Protein AF-A0A4R6SPD8-F1 (afdb_monomer_lite)

Foldseek 3Di:
DDPVVVVVVVVVPVVVVPPPDPPCNVVVVVVVVVVVVVVVVVVVPDDDDDDDDDDDDDDDDDDDDDDDDDDDDDDDDDDDDDDDDDDDDDDDDDDDDDDDDDDDDDDDDDDDDDDDPDDDPPPPPPPCPFDAQPDAAWEQAQQGTDPDGFQQAPVRVVVVVQWDFAPAQCQDDQKGAIDGPVGHDHHNDHQWIQGNVRGTFKHKDDSRYAYPLGAGFRAFQVSVCVSFVQWDDDLQKIKGQGVPHNQWIKIFGDDPRTGHMIMIGGPPDPSDD

Structure (mmCIF, N/CA/C/O backbone):
data_AF-A0A4R6SPD8-F1
#
_entry.id   AF-A0A4R6SPD8-F1
#
loop_
_atom_site.group_PDB
_atom_site.id
_atom_site.type_symbol
_atom_site.label_atom_id
_atom_site.label_alt_id
_atom_site.label_comp_id
_atom_site.label_asym_id
_atom_site.label_entity_id
_atom_site.label_seq_id
_atom_site.pdbx_PDB_ins_code
_atom_site.Cartn_x
_atom_site.Cartn_y
_atom_site.Cartn_z
_atom_site.occupancy
_atom_site.B_iso_or_equiv
_atom_site.auth_seq_id
_atom_site.auth_comp_id
_atom_site.auth_asym_id
_atom_site.auth_atom_id
_atom_site.pdbx_PDB_model_num
ATOM 1 N N . MET A 1 1 ? 52.175 -3.431 31.595 1.00 56.12 1 MET A N 1
ATOM 2 C CA . MET A 1 1 ? 51.663 -4.204 30.447 1.00 56.12 1 MET A CA 1
ATOM 3 C C . MET A 1 1 ? 50.851 -3.240 29.605 1.00 56.12 1 MET A C 1
ATOM 5 O O . MET A 1 1 ? 50.011 -2.563 30.183 1.00 56.12 1 MET A O 1
ATOM 9 N N . ASN A 1 2 ? 51.163 -3.105 28.315 1.00 79.44 2 ASN A N 1
ATOM 10 C CA . ASN A 1 2 ? 50.470 -2.190 27.407 1.00 79.44 2 ASN A CA 1
ATOM 11 C C . ASN A 1 2 ? 49.374 -2.952 26.658 1.00 79.44 2 ASN A C 1
ATOM 13 O O . ASN A 1 2 ? 49.661 -3.933 25.976 1.00 79.44 2 ASN A O 1
ATOM 17 N N . LEU A 1 3 ? 48.130 -2.489 26.784 1.00 81.75 3 LEU A N 1
ATOM 18 C CA . LEU A 1 3 ? 46.954 -3.061 26.111 1.00 81.75 3 LEU A CA 1
ATOM 19 C C . LEU A 1 3 ? 47.068 -3.008 24.580 1.00 81.75 3 LEU A C 1
ATOM 21 O O . LEU A 1 3 ? 46.519 -3.851 23.878 1.00 81.75 3 LEU A O 1
ATOM 25 N N . GLU A 1 4 ? 47.810 -2.033 24.061 1.00 85.19 4 GLU A N 1
ATOM 26 C CA . GLU A 1 4 ? 48.007 -1.809 22.626 1.00 85.19 4 GLU A CA 1
ATOM 27 C C . GLU A 1 4 ? 48.867 -2.908 21.980 1.00 85.19 4 GLU A C 1
ATOM 29 O O . GLU A 1 4 ? 48.586 -3.335 20.856 1.00 85.19 4 GLU A O 1
ATOM 34 N N . ASP A 1 5 ? 49.856 -3.429 22.713 1.00 87.50 5 ASP A N 1
ATOM 35 C CA . ASP A 1 5 ? 50.696 -4.545 22.266 1.00 87.50 5 ASP A CA 1
ATOM 36 C C . ASP A 1 5 ? 49.918 -5.870 22.294 1.00 87.50 5 ASP A C 1
ATOM 38 O O . ASP A 1 5 ? 50.086 -6.722 21.420 1.00 87.50 5 ASP A O 1
ATOM 42 N N . GLU A 1 6 ? 49.027 -6.039 23.273 1.00 80.06 6 GLU A N 1
ATOM 43 C CA . GLU A 1 6 ? 48.200 -7.240 23.420 1.00 80.06 6 GLU A CA 1
ATOM 44 C C . GLU A 1 6 ? 47.096 -7.304 22.353 1.00 80.06 6 GLU A C 1
ATOM 46 O O . GLU A 1 6 ? 46.880 -8.353 21.742 1.00 80.06 6 GLU A O 1
ATOM 51 N N . LEU A 1 7 ? 46.477 -6.162 22.032 1.00 84.00 7 LEU A N 1
ATOM 52 C CA . LEU A 1 7 ? 45.538 -6.038 20.915 1.00 84.00 7 LEU A CA 1
ATOM 53 C C . LEU A 1 7 ? 46.236 -6.241 19.568 1.00 84.00 7 LEU A C 1
ATOM 55 O O . LEU A 1 7 ? 45.749 -7.011 18.741 1.00 84.00 7 LEU A O 1
ATOM 59 N N . SER A 1 8 ? 47.403 -5.624 19.355 1.00 84.38 8 SER A N 1
ATOM 60 C CA . SER A 1 8 ? 48.171 -5.817 18.115 1.00 84.38 8 SER A CA 1
ATOM 61 C C . SER A 1 8 ? 48.565 -7.280 17.913 1.00 84.38 8 SER A C 1
ATOM 63 O O . SER A 1 8 ? 48.526 -7.780 16.790 1.00 84.38 8 SER A O 1
ATOM 65 N N . LYS A 1 9 ? 48.877 -7.999 18.997 1.00 83.69 9 LYS A N 1
ATOM 66 C CA . LYS A 1 9 ? 49.177 -9.432 18.956 1.00 83.69 9 LYS A CA 1
ATOM 67 C C . LYS A 1 9 ? 47.944 -10.289 18.643 1.00 83.69 9 LYS A C 1
ATOM 69 O O . LYS A 1 9 ? 48.067 -11.232 17.867 1.00 83.69 9 LYS A O 1
ATOM 74 N N . LEU A 1 10 ? 46.772 -9.954 19.187 1.00 81.31 10 LEU A N 1
ATOM 75 C CA . LEU A 1 10 ? 45.509 -10.651 18.897 1.00 81.31 10 LEU A CA 1
ATOM 76 C C . LEU A 1 10 ? 45.053 -10.469 17.443 1.00 81.31 10 LEU A C 1
ATOM 78 O O . LEU A 1 10 ? 44.560 -11.415 16.839 1.00 81.31 10 LEU A O 1
ATOM 82 N N . PHE A 1 11 ? 45.251 -9.286 16.857 1.00 81.38 11 PHE A N 1
ATOM 83 C CA . PHE A 1 11 ? 44.892 -9.033 15.456 1.00 81.38 11 PHE A CA 1
ATOM 84 C C . PHE A 1 11 ? 45.950 -9.508 14.448 1.00 81.38 11 PHE A C 1
ATOM 86 O O . PHE A 1 11 ? 45.628 -9.712 13.275 1.00 81.38 11 PHE A O 1
ATOM 93 N N . ALA A 1 12 ? 47.203 -9.694 14.876 1.00 81.75 12 ALA A N 1
ATOM 94 C CA . ALA A 1 12 ? 48.252 -10.282 14.043 1.00 81.75 12 ALA A CA 1
ATOM 95 C C . ALA A 1 12 ? 48.037 -11.787 13.810 1.00 81.75 12 ALA A C 1
ATOM 97 O O . ALA A 1 12 ? 48.474 -12.314 12.784 1.00 81.75 12 ALA A O 1
ATOM 98 N N . ASP A 1 13 ? 47.320 -12.466 14.709 1.00 80.56 13 ASP A N 1
ATOM 99 C CA . ASP A 1 13 ? 46.935 -13.867 14.553 1.00 80.56 13 ASP A CA 1
ATOM 100 C C . ASP A 1 13 ? 45.691 -14.007 13.657 1.00 80.56 13 ASP A C 1
ATOM 102 O O . ASP A 1 13 ? 44.608 -14.423 14.069 1.00 80.56 13 ASP A O 1
ATOM 106 N N . LYS A 1 14 ? 45.838 -13.614 12.385 1.00 62.00 14 LYS A N 1
ATOM 107 C CA . LYS A 1 14 ? 44.773 -13.730 11.375 1.00 62.00 14 LYS A CA 1
ATOM 108 C C . LYS A 1 14 ? 44.310 -15.173 11.152 1.00 62.00 14 LYS A C 1
ATOM 110 O O . LYS A 1 14 ? 43.184 -15.370 10.710 1.00 62.00 14 LYS A O 1
ATOM 115 N N . ALA A 1 15 ? 45.144 -16.165 11.472 1.00 66.00 15 ALA A N 1
ATOM 116 C CA . ALA A 1 15 ? 44.793 -17.578 11.350 1.00 66.00 15 ALA A CA 1
ATOM 117 C C . ALA A 1 15 ? 43.753 -18.018 12.396 1.00 66.00 15 ALA A C 1
ATOM 119 O O . ALA A 1 15 ? 42.995 -18.949 12.142 1.00 66.00 15 ALA A O 1
ATOM 120 N N . ALA A 1 16 ? 43.671 -17.330 13.541 1.00 65.62 16 ALA A N 1
ATOM 121 C CA . ALA A 1 16 ? 42.680 -17.616 14.578 1.00 65.62 16 ALA A CA 1
ATOM 122 C C . ALA A 1 16 ? 41.264 -17.110 14.235 1.00 65.62 16 ALA A C 1
ATOM 124 O O . ALA A 1 16 ? 40.295 -17.548 14.855 1.00 65.62 16 ALA A O 1
ATOM 125 N N . PHE A 1 17 ? 41.130 -16.208 13.256 1.00 67.81 17 PHE A N 1
ATOM 126 C CA . PHE A 1 17 ? 39.843 -15.637 12.838 1.00 67.81 17 PHE A CA 1
ATOM 127 C C . PHE A 1 17 ? 39.252 -16.272 11.579 1.00 67.81 17 PHE A C 1
ATOM 129 O O . PHE A 1 17 ? 38.126 -15.938 11.209 1.00 67.81 17 PHE A O 1
ATOM 136 N N . ASP A 1 18 ? 39.963 -17.205 10.947 1.00 70.75 18 ASP A N 1
ATOM 137 C CA . ASP A 1 18 ? 39.437 -17.957 9.813 1.00 70.75 18 ASP A CA 1
ATOM 138 C C . ASP A 1 18 ? 38.581 -19.115 10.346 1.00 70.75 18 ASP A C 1
ATOM 140 O O . ASP A 1 18 ? 39.012 -20.263 10.461 1.00 70.75 18 ASP A O 1
ATOM 144 N N . VAL A 1 19 ? 37.365 -18.784 10.789 1.00 77.50 19 VAL A N 1
ATOM 145 C CA . VAL A 1 19 ? 36.371 -19.785 11.181 1.00 77.50 19 VAL A CA 1
ATOM 146 C C . VAL A 1 19 ? 35.838 -20.400 9.888 1.00 77.50 19 VAL A C 1
ATOM 148 O O . VAL A 1 19 ? 35.140 -19.703 9.147 1.00 77.50 19 VAL A O 1
ATOM 151 N N . PRO A 1 20 ? 36.134 -21.678 9.586 1.00 72.69 20 PRO A N 1
ATOM 152 C CA . PRO A 1 20 ? 35.636 -22.301 8.374 1.00 72.69 20 PRO A CA 1
ATOM 153 C C . PRO A 1 20 ? 34.109 -22.323 8.433 1.00 72.69 20 PRO A C 1
ATOM 155 O O . PRO A 1 20 ? 33.505 -22.962 9.299 1.00 72.69 20 PRO A O 1
ATOM 158 N N . VAL A 1 21 ? 33.479 -21.591 7.518 1.00 77.44 21 VAL A N 1
ATOM 159 C CA . VAL A 1 21 ? 32.036 -21.663 7.324 1.00 77.44 21 VAL A CA 1
ATOM 160 C C . VAL A 1 21 ? 31.766 -23.004 6.660 1.00 77.44 21 VAL A C 1
ATOM 162 O O . VAL A 1 21 ? 32.232 -23.250 5.552 1.00 77.44 21 VAL A O 1
ATOM 165 N N . ALA A 1 22 ? 31.057 -23.891 7.357 1.00 79.31 22 ALA A N 1
ATOM 166 C CA . ALA A 1 22 ? 30.640 -25.157 6.774 1.00 79.31 22 ALA A CA 1
ATOM 167 C C . ALA A 1 22 ? 29.801 -24.888 5.512 1.00 79.31 22 ALA A C 1
ATOM 169 O O . ALA A 1 22 ? 28.937 -24.007 5.524 1.00 79.31 22 ALA A O 1
ATOM 170 N N . ASP A 1 23 ? 30.031 -25.651 4.441 1.00 79.38 23 ASP A N 1
ATOM 171 C CA . ASP A 1 23 ? 29.355 -25.466 3.145 1.00 79.38 23 ASP A CA 1
ATOM 172 C C . ASP A 1 23 ? 27.816 -25.578 3.242 1.00 79.38 23 ASP A C 1
ATOM 174 O O . ASP A 1 23 ? 27.087 -25.138 2.355 1.00 79.38 23 ASP A O 1
ATOM 178 N N . ASP A 1 24 ? 27.297 -26.135 4.341 1.00 78.94 24 ASP A N 1
ATOM 179 C CA . ASP A 1 24 ? 25.875 -26.290 4.641 1.00 78.94 24 ASP A CA 1
ATOM 180 C C . ASP A 1 24 ? 25.324 -25.259 5.646 1.00 78.94 24 ASP A C 1
ATOM 182 O O . ASP A 1 24 ? 24.163 -25.360 6.062 1.00 78.94 24 ASP A O 1
ATOM 186 N N . ALA A 1 25 ? 26.109 -24.252 6.040 1.00 76.62 25 ALA A N 1
ATOM 187 C CA . ALA A 1 25 ? 25.715 -23.272 7.051 1.00 76.62 25 ALA A CA 1
ATOM 188 C C . ALA A 1 25 ? 24.473 -22.472 6.625 1.00 76.62 25 ALA A C 1
ATOM 190 O O . ALA A 1 25 ? 23.524 -22.338 7.402 1.00 76.62 25 ALA A O 1
ATOM 191 N N . ALA A 1 26 ? 24.431 -22.006 5.373 1.00 71.38 26 ALA A N 1
ATOM 192 C CA . ALA A 1 26 ? 23.282 -21.279 4.830 1.00 71.38 26 ALA A CA 1
ATOM 193 C C . ALA A 1 26 ? 22.009 -22.144 4.842 1.00 71.38 26 ALA A C 1
ATOM 195 O O . ALA A 1 26 ? 20.951 -21.727 5.318 1.00 71.38 26 ALA A O 1
ATOM 196 N N . ASP A 1 27 ? 22.137 -23.395 4.410 1.00 72.50 27 ASP A N 1
ATOM 197 C CA . ASP A 1 27 ? 21.042 -24.360 4.362 1.00 72.50 27 ASP A CA 1
ATOM 198 C C . ASP A 1 27 ? 20.542 -24.734 5.767 1.00 72.50 27 ASP A C 1
ATOM 200 O O . ASP A 1 27 ? 19.340 -24.900 6.001 1.00 72.50 27 ASP A O 1
ATOM 204 N N . THR A 1 28 ? 21.450 -24.803 6.738 1.00 72.44 28 THR A N 1
ATOM 205 C CA . THR A 1 28 ? 21.142 -25.081 8.144 1.00 72.44 28 THR A CA 1
ATOM 206 C C . THR A 1 28 ? 20.420 -23.908 8.805 1.00 72.44 28 THR A C 1
ATOM 208 O O . THR A 1 28 ? 19.434 -24.130 9.518 1.00 72.44 28 THR A O 1
ATOM 211 N N . VAL A 1 29 ? 20.810 -22.662 8.506 1.00 73.31 29 VAL A N 1
ATOM 212 C CA . VAL A 1 29 ? 20.089 -21.458 8.957 1.00 73.31 29 VAL A CA 1
ATOM 213 C C . VAL A 1 29 ? 18.679 -21.419 8.362 1.00 73.31 29 VAL A C 1
ATOM 215 O O . VAL A 1 29 ? 17.705 -21.236 9.099 1.00 73.31 29 VAL A O 1
ATOM 218 N N . VAL A 1 30 ? 18.528 -21.686 7.060 1.00 76.88 30 VAL A N 1
ATOM 219 C CA . VAL A 1 30 ? 17.215 -21.696 6.390 1.00 76.88 30 VAL A CA 1
ATOM 220 C C . VAL A 1 30 ? 16.314 -22.815 6.933 1.00 76.88 30 VAL A C 1
ATOM 222 O O . VAL A 1 30 ? 15.133 -22.583 7.224 1.00 76.88 30 VAL A O 1
ATOM 225 N N . ARG A 1 31 ? 16.846 -24.026 7.158 1.00 69.75 31 ARG A N 1
ATOM 226 C CA . ARG A 1 31 ? 16.095 -25.131 7.788 1.00 69.75 31 ARG A CA 1
ATOM 227 C C . ARG A 1 31 ? 15.716 -24.816 9.238 1.00 69.75 31 ARG A C 1
ATOM 229 O O . ARG A 1 31 ? 14.591 -25.128 9.647 1.00 69.75 31 ARG A O 1
ATOM 236 N N . GLY A 1 32 ? 16.601 -24.168 9.997 1.00 66.62 32 GLY A N 1
ATOM 237 C CA . GLY A 1 32 ? 16.334 -23.694 11.357 1.00 66.62 32 GLY A CA 1
ATOM 238 C C . GLY A 1 32 ? 15.183 -22.686 11.402 1.00 66.62 32 GLY A C 1
ATOM 239 O O . GLY A 1 32 ? 14.201 -22.888 12.127 1.00 66.62 32 GLY A O 1
ATOM 240 N N . ALA A 1 33 ? 15.236 -21.664 10.544 1.00 64.38 33 ALA A N 1
ATOM 241 C CA . ALA A 1 33 ? 14.200 -20.639 10.425 1.00 64.38 33 ALA A CA 1
ATOM 242 C C . ALA A 1 33 ? 12.837 -21.231 10.012 1.00 64.38 33 ALA A C 1
ATOM 244 O O . ALA A 1 33 ? 11.793 -20.900 10.591 1.00 64.38 33 ALA A O 1
ATOM 245 N N . ARG A 1 34 ? 12.825 -22.184 9.067 1.00 67.69 34 ARG A N 1
ATOM 246 C CA . ARG A 1 34 ? 11.596 -22.861 8.616 1.00 67.69 34 ARG A CA 1
ATOM 247 C C . ARG A 1 34 ? 10.967 -23.729 9.717 1.00 67.69 34 ARG A C 1
ATOM 249 O O . ARG A 1 34 ? 9.738 -23.787 9.820 1.00 67.69 34 ARG A O 1
ATOM 256 N N . ARG A 1 35 ? 11.775 -24.359 10.583 1.00 61.25 35 ARG A N 1
ATOM 257 C CA . ARG A 1 35 ? 11.300 -25.175 11.721 1.00 61.25 35 ARG A CA 1
ATOM 258 C C . ARG A 1 35 ? 10.617 -24.331 12.800 1.00 61.25 35 ARG A C 1
ATOM 260 O O . ARG A 1 35 ? 9.583 -24.751 13.326 1.00 61.25 35 ARG A O 1
ATOM 267 N N . ILE A 1 36 ? 11.145 -23.141 13.095 1.00 60.91 36 ILE A N 1
ATOM 268 C CA . ILE A 1 36 ? 10.566 -22.212 14.082 1.00 60.91 36 ILE A CA 1
ATOM 269 C C . ILE A 1 36 ? 9.190 -21.718 13.615 1.00 60.91 36 ILE A C 1
ATOM 271 O O . ILE A 1 36 ? 8.226 -21.783 14.381 1.00 60.91 36 ILE A O 1
ATOM 275 N N . ARG A 1 37 ? 9.052 -21.332 12.337 1.00 58.72 37 ARG A N 1
ATOM 276 C CA . ARG A 1 37 ? 7.752 -20.939 11.758 1.00 58.72 37 ARG A CA 1
ATOM 277 C C . ARG A 1 37 ? 6.715 -22.067 11.822 1.00 58.72 37 ARG A C 1
ATOM 279 O O . ARG A 1 37 ? 5.549 -21.805 12.104 1.00 58.72 37 ARG A O 1
ATOM 286 N N . ARG A 1 38 ? 7.119 -23.330 11.627 1.00 58.41 38 ARG A N 1
ATOM 287 C CA . ARG A 1 38 ? 6.195 -24.480 11.694 1.00 58.41 38 ARG A CA 1
ATOM 288 C C . ARG A 1 38 ? 5.722 -24.785 13.120 1.00 58.41 38 ARG A C 1
ATOM 290 O O . ARG A 1 38 ? 4.553 -25.107 13.296 1.00 58.41 38 ARG A O 1
ATOM 297 N N . ARG A 1 39 ? 6.586 -24.640 14.136 1.00 54.31 39 ARG A N 1
ATOM 298 C CA . ARG A 1 39 ? 6.189 -24.805 15.551 1.00 54.31 39 ARG A CA 1
ATOM 299 C C . ARG A 1 39 ? 5.202 -23.729 16.007 1.00 54.31 39 ARG A C 1
ATOM 301 O O . ARG A 1 39 ? 4.264 -24.048 16.728 1.00 54.31 39 ARG A O 1
ATOM 308 N N . ARG A 1 40 ? 5.349 -22.489 15.527 1.00 53.81 40 ARG A N 1
ATOM 309 C CA . ARG A 1 40 ? 4.408 -21.399 15.841 1.00 53.81 40 ARG A CA 1
ATOM 310 C C . ARG A 1 40 ? 3.003 -21.631 15.268 1.00 53.81 40 ARG A C 1
ATOM 312 O O . ARG A 1 40 ? 2.033 -21.256 15.910 1.00 53.81 40 ARG A O 1
ATOM 319 N N . ARG A 1 41 ? 2.872 -22.341 14.140 1.00 46.53 41 ARG A N 1
ATOM 320 C CA . ARG A 1 41 ? 1.562 -22.713 13.565 1.00 46.53 41 ARG A CA 1
ATOM 321 C C . ARG A 1 41 ? 0.807 -23.795 14.349 1.00 46.53 41 ARG A C 1
ATOM 323 O O . ARG A 1 41 ? -0.400 -23.895 14.196 1.00 46.53 41 ARG A O 1
ATOM 330 N N . LEU A 1 42 ? 1.483 -24.590 15.183 1.00 48.41 42 LEU A N 1
ATOM 331 C CA . LEU A 1 42 ? 0.832 -25.614 16.017 1.00 48.41 42 LEU A CA 1
ATOM 332 C C . LEU A 1 42 ? 0.517 -25.124 17.438 1.00 48.41 42 LEU A C 1
ATOM 334 O O . LEU A 1 42 ? -0.329 -25.708 18.102 1.00 48.41 42 LEU A O 1
ATOM 338 N N . ALA A 1 43 ? 1.151 -24.039 17.892 1.00 49.91 43 ALA A N 1
ATOM 339 C CA . ALA A 1 43 ? 0.873 -23.440 19.198 1.00 49.91 43 ALA A CA 1
ATOM 340 C C . ALA A 1 43 ? -0.352 -22.501 19.202 1.00 49.91 43 ALA A C 1
ATOM 342 O O . ALA A 1 43 ? -0.856 -22.181 20.270 1.00 49.91 43 ALA A O 1
ATOM 343 N N . ALA A 1 44 ? -0.852 -22.089 18.031 1.00 51.16 44 ALA A N 1
ATOM 344 C CA . ALA A 1 44 ? -2.012 -21.198 17.901 1.00 51.16 44 ALA A CA 1
ATOM 345 C C . ALA A 1 44 ? -3.341 -21.927 17.591 1.00 51.16 44 ALA A C 1
ATOM 347 O O . ALA A 1 44 ? -4.349 -21.271 17.364 1.00 51.16 44 ALA A O 1
ATOM 348 N N . GLY A 1 45 ? -3.361 -23.269 17.561 1.00 46.44 45 GLY A N 1
ATOM 349 C CA . GLY A 1 45 ? -4.504 -24.042 17.046 1.00 46.44 45 GLY A CA 1
ATOM 350 C C . GLY A 1 45 ? -4.985 -25.230 17.884 1.00 46.44 45 GLY A C 1
ATOM 351 O O . GLY A 1 45 ? -5.725 -26.054 17.359 1.00 46.44 45 GLY A O 1
ATOM 352 N N . GLY A 1 46 ? -4.598 -25.378 19.156 1.00 43.62 46 GLY A N 1
ATOM 353 C CA . GLY A 1 46 ? -5.074 -26.531 19.931 1.00 43.62 46 GLY A CA 1
ATOM 354 C C . GLY A 1 46 ? -4.707 -26.536 21.408 1.00 43.62 46 GLY A C 1
ATOM 355 O O . GLY A 1 46 ? -3.723 -27.154 21.795 1.00 43.62 46 GLY A O 1
ATOM 356 N N . ALA A 1 47 ? -5.545 -25.913 22.235 1.00 41.53 47 ALA A N 1
ATOM 357 C CA . ALA A 1 47 ? -5.668 -26.223 23.660 1.00 41.53 47 ALA A CA 1
ATOM 358 C C . ALA A 1 47 ? -7.087 -25.858 24.12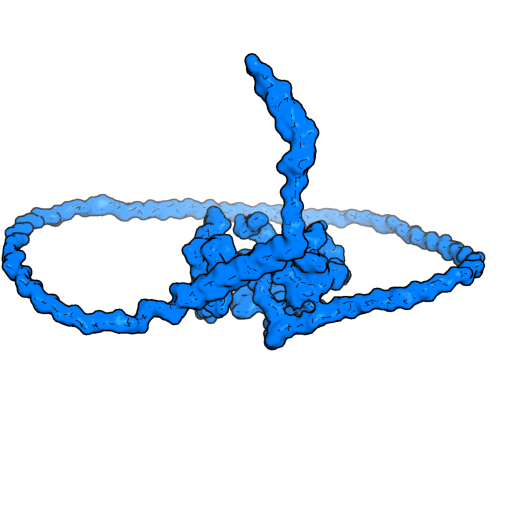7 1.00 41.53 47 ALA A C 1
ATOM 360 O O . ALA A 1 47 ? -7.300 -24.903 24.863 1.00 41.53 47 ALA A O 1
ATOM 361 N N . GLY A 1 48 ? -8.078 -26.588 23.618 1.00 42.22 48 GLY A N 1
ATOM 362 C CA . GLY A 1 48 ? -9.486 -26.365 23.929 1.00 42.22 48 GLY A CA 1
ATOM 363 C C . GLY A 1 48 ? -10.274 -27.666 23.910 1.00 42.22 48 GLY A C 1
ATOM 364 O O . GLY A 1 48 ? -11.163 -27.812 23.085 1.00 42.22 48 GLY A O 1
ATOM 365 N N . ALA A 1 49 ? -9.910 -28.623 24.766 1.00 47.47 49 ALA A N 1
ATOM 366 C CA . ALA A 1 49 ? -10.801 -29.680 25.253 1.00 47.47 49 ALA A CA 1
ATOM 367 C C . ALA A 1 49 ? -10.108 -30.507 26.351 1.00 47.47 49 ALA A C 1
ATOM 369 O O . ALA A 1 49 ? -8.928 -30.819 26.214 1.00 47.47 49 ALA A O 1
ATOM 370 N N . LEU A 1 50 ? -10.912 -30.942 27.337 1.00 46.31 50 LEU A N 1
ATOM 371 C CA . LEU A 1 50 ? -10.626 -31.823 28.491 1.00 46.31 50 LEU A CA 1
ATOM 372 C C . LEU A 1 50 ? -10.112 -31.055 29.732 1.00 46.31 50 LEU A C 1
ATOM 374 O O . LEU A 1 50 ? -9.083 -30.404 29.665 1.00 46.31 50 LEU A O 1
ATOM 378 N N . THR A 1 51 ? -10.765 -31.030 30.900 1.00 40.19 51 THR A N 1
ATOM 379 C CA . THR A 1 51 ? -11.710 -31.975 31.525 1.00 40.19 51 THR A CA 1
ATOM 380 C C . THR A 1 51 ? -12.523 -31.301 32.642 1.00 40.19 51 THR A C 1
ATOM 382 O O . THR A 1 51 ? -11.969 -30.586 33.474 1.00 40.19 51 THR A O 1
ATOM 385 N N . LEU A 1 52 ? -13.821 -31.615 32.698 1.00 43.78 52 LEU A N 1
ATOM 386 C CA . LEU A 1 52 ? -14.693 -31.477 33.870 1.00 43.78 52 LEU A CA 1
ATOM 387 C C . LEU A 1 52 ? -14.201 -32.385 35.009 1.00 43.78 52 LEU A C 1
ATOM 389 O O . LEU A 1 52 ? -14.148 -33.601 34.837 1.00 43.78 52 LEU A O 1
ATOM 393 N N . ALA A 1 53 ? -13.937 -31.816 36.184 1.00 40.38 53 ALA A N 1
ATOM 394 C CA . ALA A 1 53 ? -13.987 -32.538 37.453 1.00 40.38 53 ALA A CA 1
ATOM 395 C C . ALA A 1 53 ? -14.438 -31.575 38.559 1.00 40.38 53 ALA A C 1
ATOM 397 O O . ALA A 1 53 ? -13.741 -30.627 38.915 1.00 40.38 53 ALA A O 1
ATOM 398 N N . ALA A 1 54 ? -15.650 -31.813 39.051 1.00 49.62 54 ALA A N 1
ATOM 399 C CA . ALA A 1 54 ? -16.253 -31.124 40.176 1.00 49.62 54 ALA A CA 1
ATOM 400 C C . ALA A 1 54 ? -15.522 -31.466 41.483 1.00 49.62 54 ALA A C 1
ATOM 402 O O . ALA A 1 54 ? -15.299 -32.641 41.768 1.00 49.62 54 ALA A O 1
ATOM 403 N N . VAL A 1 55 ? -15.252 -30.460 42.319 1.00 48.00 55 VAL A N 1
ATOM 404 C CA . VAL A 1 55 ? -15.088 -30.656 43.765 1.00 48.00 55 VAL A CA 1
A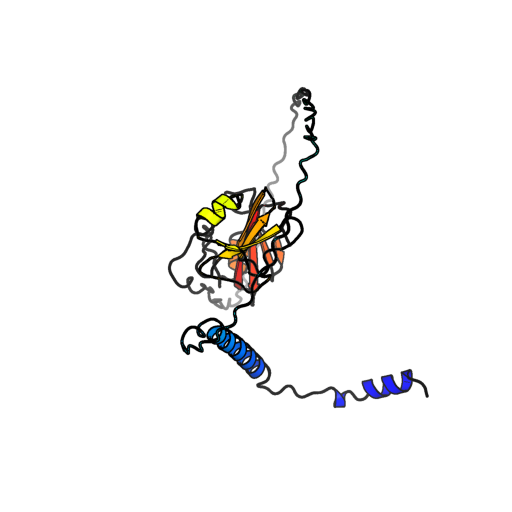TOM 405 C C . VAL A 1 55 ? -15.942 -29.626 44.491 1.00 48.00 55 VAL A C 1
ATOM 407 O O . VAL A 1 55 ? -15.748 -28.418 44.390 1.00 48.00 55 VAL A O 1
ATOM 410 N N . ILE A 1 56 ? -16.928 -30.168 45.195 1.00 50.94 56 ILE A N 1
ATOM 411 C CA . ILE A 1 56 ? -17.803 -29.513 46.156 1.00 50.94 56 ILE A CA 1
ATOM 412 C C . ILE A 1 56 ? -16.946 -29.047 47.339 1.00 50.94 56 ILE A C 1
ATOM 414 O O . ILE A 1 56 ? -16.244 -29.850 47.948 1.00 50.94 56 ILE A O 1
ATOM 418 N N . GLY A 1 57 ? -17.036 -27.763 47.679 1.00 39.19 57 GLY A N 1
ATOM 419 C CA . GLY A 1 57 ? -16.384 -27.171 48.844 1.00 39.19 57 GLY A CA 1
ATOM 420 C C . GLY A 1 57 ? -17.252 -26.069 49.433 1.00 39.19 57 GLY A C 1
ATOM 421 O O . GLY A 1 57 ? -17.153 -24.912 49.046 1.00 39.19 57 GLY A O 1
ATOM 422 N N . VAL A 1 58 ? -18.142 -26.476 50.335 1.00 48.19 58 VAL A N 1
ATOM 423 C CA . VAL A 1 58 ? -19.015 -25.642 51.169 1.00 48.19 58 VAL A CA 1
ATOM 424 C C . VAL A 1 58 ? -18.179 -24.729 52.073 1.00 48.19 58 VAL A C 1
ATOM 426 O O . VAL A 1 58 ? -17.266 -25.202 52.743 1.00 48.19 58 VAL A O 1
ATOM 429 N N . GLY A 1 59 ? -18.536 -23.445 52.156 1.00 34.75 59 GLY A N 1
ATOM 430 C CA . GLY A 1 59 ? -17.961 -22.509 53.124 1.00 34.75 59 GLY A CA 1
ATOM 431 C C . GLY A 1 59 ? -18.789 -21.233 53.269 1.00 34.75 59 GLY A C 1
ATOM 432 O O . GLY A 1 59 ? -18.574 -20.262 52.555 1.00 34.75 59 GLY A O 1
ATOM 433 N N . VAL A 1 60 ? -19.753 -21.260 54.190 1.00 47.41 60 VAL A N 1
ATOM 434 C CA . VAL A 1 60 ? -20.609 -20.140 54.611 1.00 47.41 60 VAL A CA 1
ATOM 435 C C . VAL A 1 60 ? -19.938 -19.359 55.749 1.00 47.41 60 VAL A C 1
ATOM 437 O O . VAL A 1 60 ? -19.578 -19.967 56.752 1.00 47.41 60 VAL A O 1
ATOM 440 N N . ALA A 1 61 ? -19.863 -18.028 55.632 1.00 44.84 61 ALA A N 1
ATOM 441 C CA . ALA A 1 61 ? -19.932 -17.045 56.732 1.00 44.84 61 ALA A CA 1
ATOM 442 C C . ALA A 1 61 ? -20.191 -15.658 56.095 1.00 44.84 61 ALA A C 1
ATOM 444 O O . ALA A 1 61 ? -19.359 -15.157 55.351 1.00 44.84 61 ALA A O 1
ATOM 445 N N . ALA A 1 62 ? -21.421 -15.144 56.065 1.00 43.22 62 ALA A N 1
ATOM 446 C CA . ALA A 1 62 ? -22.153 -14.459 57.137 1.00 43.22 62 ALA A CA 1
ATOM 447 C C . ALA A 1 62 ? -21.638 -13.036 57.462 1.00 43.22 62 ALA A C 1
ATOM 449 O O . ALA A 1 62 ? -20.631 -12.862 58.133 1.00 43.22 62 ALA A O 1
ATOM 450 N N . ALA A 1 63 ? -22.467 -12.068 57.047 1.00 45.09 63 ALA A N 1
ATOM 451 C CA . ALA A 1 63 ? -22.804 -10.793 57.689 1.00 45.09 63 ALA A CA 1
ATOM 452 C C . ALA A 1 63 ? -21.756 -9.667 57.807 1.00 45.09 63 ALA A C 1
ATOM 454 O O . ALA A 1 63 ? -20.751 -9.759 58.500 1.00 45.09 63 ALA A O 1
ATOM 455 N N . GLY A 1 64 ? -22.129 -8.517 57.237 1.00 37.16 64 GLY A N 1
ATOM 456 C CA . GLY A 1 64 ? -21.510 -7.215 57.468 1.00 37.16 64 GLY A CA 1
ATOM 457 C C . GLY A 1 64 ? -22.380 -6.085 56.918 1.00 37.16 64 GLY A C 1
ATOM 458 O O . GLY A 1 64 ? -22.010 -5.424 55.957 1.00 37.16 64 GLY A O 1
ATOM 459 N N . VAL A 1 65 ? -23.574 -5.920 57.495 1.00 47.31 65 VAL A N 1
ATOM 460 C CA . VAL A 1 65 ? -24.463 -4.764 57.302 1.00 47.31 65 VAL A CA 1
ATOM 461 C C . VAL A 1 65 ? -23.839 -3.543 57.982 1.00 47.31 65 VAL A C 1
ATOM 463 O O . VAL A 1 65 ? -23.477 -3.616 59.152 1.00 47.31 65 VAL A O 1
ATOM 466 N N . GLY A 1 66 ? -23.771 -2.413 57.280 1.00 42.28 66 GLY A N 1
ATOM 467 C CA . GLY A 1 66 ? -23.377 -1.126 57.851 1.00 42.28 66 GLY A CA 1
ATOM 468 C C . GLY A 1 66 ? -23.648 0.005 56.870 1.00 42.28 66 GLY A C 1
ATOM 469 O O . GLY A 1 66 ? -22.833 0.283 55.998 1.00 42.28 66 GLY A O 1
ATOM 470 N N . GLY A 1 67 ? -24.827 0.617 56.983 1.00 43.38 67 GLY A N 1
ATOM 471 C CA . GLY A 1 67 ? -25.191 1.806 56.224 1.00 43.38 67 GLY A CA 1
ATOM 472 C C . GLY A 1 67 ? -24.516 3.064 56.766 1.00 43.38 67 GLY A C 1
ATOM 473 O O . GLY A 1 67 ? -24.294 3.193 57.967 1.00 43.38 67 GLY A O 1
ATOM 474 N N . ALA A 1 68 ? -24.268 4.022 55.878 1.00 47.34 68 ALA A N 1
ATOM 475 C CA . ALA A 1 68 ? -24.149 5.426 56.235 1.00 47.34 68 ALA A CA 1
ATOM 476 C C . ALA A 1 68 ? -24.700 6.279 55.087 1.00 47.34 68 ALA A C 1
ATOM 478 O O . ALA A 1 68 ? -24.233 6.248 53.953 1.00 47.34 68 ALA A O 1
ATOM 479 N N . THR A 1 69 ? -25.754 7.003 55.431 1.00 50.59 69 THR A N 1
ATOM 480 C CA . THR A 1 69 ? -26.360 8.135 54.737 1.00 50.59 69 THR A CA 1
ATOM 481 C C . THR A 1 69 ? -25.343 9.223 54.389 1.00 50.59 69 THR A C 1
ATOM 483 O O . THR A 1 69 ? -24.544 9.603 55.242 1.00 50.59 69 THR A O 1
ATOM 486 N N . GLY A 1 70 ? -25.461 9.808 53.196 1.00 43.69 70 GLY A N 1
ATOM 487 C CA . GLY A 1 70 ? -24.780 11.054 52.836 1.00 43.69 70 GLY A CA 1
ATOM 488 C C . GLY A 1 70 ? -25.073 11.486 51.399 1.00 43.69 70 GLY A C 1
ATOM 489 O O . GLY A 1 70 ? -24.387 11.065 50.476 1.00 43.69 70 GLY A O 1
ATOM 490 N N . SER A 1 71 ? -26.115 12.301 51.204 1.00 45.62 71 SER A N 1
ATOM 491 C CA . SER A 1 71 ? -26.365 13.050 49.956 1.00 45.62 71 SER A CA 1
ATOM 492 C C . SER A 1 71 ? -25.462 14.316 49.879 1.00 45.62 71 SER A C 1
ATOM 494 O O . SER A 1 71 ? -24.622 14.497 50.758 1.00 45.62 71 SER A O 1
ATOM 496 N N . PRO A 1 72 ? -25.545 15.179 48.841 1.00 70.44 72 PRO A N 1
ATOM 497 C CA . PRO A 1 72 ? -24.459 15.428 47.888 1.00 70.44 72 PRO A CA 1
ATOM 498 C C . PRO A 1 72 ? -23.903 16.871 47.948 1.00 70.44 72 PRO A C 1
ATOM 500 O O . PRO A 1 72 ? -24.442 17.732 48.641 1.00 70.44 72 PRO A O 1
ATOM 503 N N . PRO A 1 73 ? -22.876 17.181 47.142 1.00 59.44 73 PRO A N 1
ATOM 504 C CA . PRO A 1 73 ? -22.888 18.443 46.388 1.00 59.44 73 PRO A CA 1
ATOM 505 C C . PRO A 1 73 ? -22.617 18.177 44.890 1.00 59.44 73 PRO A C 1
ATOM 507 O O . PRO A 1 73 ? -21.739 17.403 44.534 1.00 59.44 73 PRO A O 1
ATOM 510 N N . ALA A 1 74 ? -23.495 18.588 43.971 1.00 44.66 74 ALA A N 1
ATOM 511 C CA . ALA A 1 74 ? -23.565 19.925 43.366 1.00 44.66 74 ALA A CA 1
ATOM 512 C C . ALA A 1 74 ? -22.312 20.298 42.532 1.00 44.66 74 ALA A C 1
ATOM 514 O O . ALA A 1 74 ? -21.334 20.759 43.100 1.00 44.66 74 ALA A O 1
ATOM 515 N N . ASN A 1 75 ? -22.421 20.091 41.203 1.00 46.41 75 ASN A N 1
ATOM 516 C CA . ASN A 1 75 ? -22.024 20.938 40.049 1.00 46.41 75 ASN A CA 1
ATOM 517 C C . ASN A 1 75 ? -20.681 21.718 40.067 1.00 46.41 75 ASN A C 1
ATOM 519 O O . ASN A 1 75 ? -20.333 22.304 41.084 1.00 46.41 75 ASN A O 1
ATOM 523 N N . PRO A 1 76 ? -19.982 21.881 38.914 1.00 57.06 76 PRO A N 1
ATOM 524 C CA . PRO A 1 76 ? -20.602 22.403 37.690 1.00 57.06 76 PRO A CA 1
ATOM 525 C C . PRO A 1 76 ? -20.177 21.784 36.347 1.00 57.06 76 PRO A C 1
ATOM 527 O O . PRO A 1 76 ? -19.048 21.358 36.121 1.00 57.06 76 PRO A O 1
ATOM 530 N N . SER A 1 77 ? -21.132 21.858 35.420 1.00 55.28 77 SER A N 1
ATOM 531 C CA . SER A 1 77 ? -20.955 21.807 33.973 1.00 55.28 77 SER A CA 1
ATOM 532 C C . SER A 1 77 ? -19.934 22.846 33.503 1.00 55.28 77 SER A C 1
ATOM 534 O O . SER A 1 77 ? -20.128 24.047 33.709 1.00 55.28 77 SER A O 1
ATOM 536 N N . LEU A 1 78 ? -18.886 22.402 32.817 1.00 53.97 78 LEU A N 1
ATOM 537 C CA . LEU A 1 78 ? -18.012 23.285 32.056 1.00 53.97 78 LEU A CA 1
ATOM 538 C C . LEU A 1 78 ? -18.612 23.478 30.660 1.00 53.97 78 LEU A C 1
ATOM 540 O O . LEU A 1 78 ? -18.511 22.613 29.794 1.00 53.97 78 LEU A O 1
ATOM 544 N N . SER A 1 79 ? -19.260 24.624 30.458 1.00 52.31 79 SER A N 1
ATOM 545 C CA . SER A 1 79 ? -19.601 25.138 29.133 1.00 52.31 79 SER A CA 1
ATOM 546 C C . SER A 1 79 ? -18.322 25.635 28.464 1.00 52.31 79 SER A C 1
ATOM 548 O O . SER A 1 79 ? -17.758 26.647 28.880 1.00 52.31 79 SER A O 1
ATOM 550 N N . VAL A 1 80 ? -17.852 24.937 27.433 1.00 65.00 80 VAL A N 1
ATOM 551 C CA . VAL A 1 80 ? -16.745 25.417 26.602 1.00 65.00 80 VAL A CA 1
ATOM 552 C C . VAL A 1 80 ? -17.316 26.382 25.564 1.00 65.00 80 VAL A C 1
ATOM 554 O O . VAL A 1 80 ? -18.159 26.022 24.746 1.00 65.00 80 VAL A O 1
ATOM 557 N N . VAL A 1 81 ? -16.881 27.636 25.640 1.00 63.66 81 VAL A N 1
ATOM 558 C CA . VAL A 1 81 ? -17.171 28.691 24.666 1.00 63.66 81 VAL A CA 1
ATOM 559 C C . VAL A 1 81 ? -16.416 28.385 23.371 1.00 63.66 81 VAL A C 1
ATOM 561 O O . VAL A 1 81 ? -15.189 28.394 23.350 1.00 63.66 81 VAL A O 1
ATOM 564 N N . SER A 1 82 ? -17.138 28.150 22.276 1.00 60.50 82 SER A N 1
ATOM 565 C CA . SER A 1 82 ? -16.564 28.143 20.928 1.00 60.50 82 SER A CA 1
ATOM 566 C C . SER A 1 82 ? -16.498 29.576 20.396 1.00 60.50 82 SER A C 1
ATOM 568 O O . SER A 1 82 ? -17.508 30.145 19.982 1.00 60.50 82 SER A O 1
ATOM 570 N N . THR A 1 83 ? -15.311 30.183 20.385 1.00 56.12 83 THR A N 1
ATOM 571 C CA . THR A 1 83 ? -15.067 31.418 19.629 1.00 56.12 83 THR A CA 1
ATOM 572 C C . THR A 1 83 ? -14.936 31.086 18.146 1.00 56.12 83 THR A C 1
ATOM 574 O O . THR A 1 83 ? -13.913 30.578 17.697 1.00 56.12 83 THR A O 1
ATOM 577 N N . SER A 1 84 ? -15.995 31.371 17.390 1.00 57.53 84 SER A N 1
ATOM 578 C CA . SER A 1 84 ? -16.015 31.331 15.928 1.00 57.53 84 SER A CA 1
ATOM 579 C C . SER A 1 84 ? -15.280 32.554 15.369 1.00 57.53 84 SER A C 1
ATOM 581 O O . SER A 1 84 ? -15.810 33.665 15.351 1.00 57.53 84 SER A O 1
ATOM 583 N N . SER A 1 85 ? -14.040 32.368 14.925 1.00 51.41 85 SER A N 1
ATOM 584 C CA . SER A 1 85 ? -13.324 33.342 14.102 1.00 51.41 85 SER A CA 1
ATOM 585 C C . SER A 1 85 ? -13.697 33.123 12.635 1.00 51.41 85 SER A C 1
ATOM 587 O O . SER A 1 85 ? -13.254 32.193 11.970 1.00 51.41 85 SER A O 1
ATOM 589 N N . ARG A 1 86 ? -14.562 34.007 12.139 1.00 59.53 86 ARG A N 1
ATOM 590 C CA . ARG A 1 86 ? -14.972 34.130 10.738 1.00 59.53 86 ARG A CA 1
ATOM 591 C C . ARG A 1 86 ? -13.799 34.671 9.901 1.00 59.53 86 ARG A C 1
ATOM 593 O O . ARG A 1 86 ? -13.405 35.812 10.143 1.00 59.53 86 ARG A O 1
ATOM 600 N N . PRO A 1 87 ? -13.253 33.934 8.918 1.00 58.66 87 PRO A N 1
ATOM 601 C CA . PRO A 1 87 ? -12.263 34.499 8.013 1.00 58.66 87 PRO A CA 1
ATOM 602 C C . PRO A 1 87 ? -12.924 35.427 6.986 1.00 58.66 87 PRO A C 1
ATOM 604 O O . PRO A 1 87 ? -13.966 35.138 6.394 1.00 58.66 87 PRO A O 1
ATOM 607 N N . THR A 1 88 ? -12.295 36.581 6.818 1.00 60.84 88 THR A N 1
ATOM 608 C CA . THR A 1 88 ? -12.595 37.652 5.868 1.00 60.84 88 THR A CA 1
ATOM 609 C C . THR A 1 88 ? -12.378 37.178 4.421 1.00 60.84 88 THR A C 1
ATOM 611 O O . THR A 1 88 ? -11.375 36.516 4.154 1.00 60.84 88 THR A O 1
ATOM 614 N N . PRO A 1 89 ? -13.243 37.533 3.452 1.00 61.06 89 PRO A N 1
ATOM 615 C CA . PRO A 1 89 ? -13.001 37.242 2.042 1.00 61.06 89 PRO A CA 1
ATOM 616 C C . PRO A 1 89 ? -11.921 38.178 1.479 1.00 61.06 89 PRO A C 1
ATOM 618 O O . PRO A 1 89 ? -12.174 39.356 1.218 1.00 61.06 89 PRO A O 1
ATOM 621 N N . SER A 1 90 ? -10.712 37.655 1.273 1.00 63.44 90 SER A N 1
ATOM 622 C CA . SER A 1 90 ? -9.682 38.351 0.498 1.00 63.44 90 SER A CA 1
ATOM 623 C C . SER A 1 90 ? -9.958 38.199 -0.996 1.00 63.44 90 SER A C 1
ATOM 625 O O . SER A 1 90 ? -10.032 37.098 -1.537 1.00 63.44 90 SER A O 1
ATOM 627 N N . LYS A 1 91 ? -10.123 39.353 -1.646 1.00 58.06 91 LYS A N 1
ATOM 628 C CA . LYS A 1 91 ? -10.234 39.551 -3.093 1.00 58.06 91 LYS A CA 1
ATOM 629 C C . LYS A 1 91 ? -9.089 38.859 -3.839 1.00 58.06 91 LYS A C 1
ATOM 631 O O . LYS A 1 91 ? -7.925 39.172 -3.604 1.00 58.06 91 LYS A O 1
ATOM 636 N N . VAL A 1 92 ? -9.436 38.002 -4.796 1.00 61.09 92 VAL A N 1
ATOM 637 C CA . VAL A 1 92 ? -8.511 37.497 -5.817 1.00 61.09 92 VAL A CA 1
ATOM 638 C C . VAL A 1 92 ? -8.307 38.591 -6.865 1.00 61.09 92 VAL A C 1
ATOM 640 O O . VAL A 1 92 ? -9.258 39.054 -7.496 1.00 61.09 92 VAL A O 1
ATOM 643 N N . VAL A 1 93 ? -7.057 39.025 -7.010 1.00 65.19 93 VAL A N 1
ATOM 644 C CA . VAL A 1 93 ? -6.585 39.915 -8.075 1.00 65.19 93 VAL A CA 1
ATOM 645 C C . VAL A 1 93 ? -6.230 39.063 -9.295 1.00 65.19 93 VAL A C 1
ATOM 647 O O . VAL A 1 93 ? -5.547 38.049 -9.187 1.00 65.19 93 VAL A O 1
ATOM 650 N N . VAL A 1 94 ? -6.745 39.487 -10.445 1.00 65.88 94 VAL A N 1
ATOM 651 C CA . VAL A 1 94 ? -6.587 38.886 -11.776 1.00 65.88 94 VAL A CA 1
ATOM 652 C C . VAL A 1 94 ? -5.146 39.070 -12.295 1.00 65.88 94 VAL A C 1
ATOM 654 O O . VAL A 1 94 ? -4.595 40.160 -12.133 1.00 65.88 94 VAL A O 1
ATOM 657 N N . PRO A 1 95 ? -4.534 38.058 -12.944 1.00 69.38 95 PRO A N 1
ATOM 658 C CA . PRO A 1 95 ? -3.200 38.169 -13.539 1.00 69.38 95 PRO A CA 1
ATOM 659 C C . PRO A 1 95 ? -3.216 38.892 -14.903 1.00 69.38 95 PRO A C 1
ATOM 661 O O . PRO A 1 95 ? -4.132 38.669 -15.699 1.00 69.38 95 PRO A O 1
ATOM 664 N N . PRO A 1 96 ? -2.199 39.714 -15.231 1.00 70.50 96 PRO A N 1
ATOM 665 C CA . PRO A 1 96 ? -1.995 40.193 -16.590 1.00 70.50 96 PRO A CA 1
ATOM 666 C C . PRO A 1 96 ? -1.267 39.160 -17.459 1.00 70.50 96 PRO A C 1
ATOM 668 O O . PRO A 1 96 ? -0.285 38.535 -17.059 1.00 70.50 96 PRO A O 1
ATOM 671 N N . ALA A 1 97 ? -1.778 39.034 -18.680 1.00 60.50 97 ALA A N 1
ATOM 672 C CA . ALA A 1 97 ? -1.208 38.286 -19.784 1.00 60.50 97 ALA A CA 1
ATOM 673 C C . ALA A 1 97 ? 0.079 38.931 -20.329 1.00 60.50 97 ALA A C 1
ATOM 675 O O . ALA A 1 97 ? 0.188 40.151 -20.445 1.00 60.50 97 ALA A O 1
ATOM 676 N N . GLY A 1 98 ? 1.004 38.075 -20.753 1.00 53.66 98 GLY A N 1
ATOM 677 C CA . GLY A 1 98 ? 2.188 38.389 -21.552 1.00 53.66 98 GLY A CA 1
ATOM 678 C C . GLY A 1 98 ? 3.151 37.209 -21.433 1.00 53.66 98 GLY A C 1
ATOM 679 O O . GLY A 1 98 ? 3.364 36.715 -20.338 1.00 53.66 98 GLY A O 1
ATOM 680 N N . GLY A 1 99 ? 3.737 36.630 -22.469 1.00 49.78 99 GLY A N 1
ATOM 681 C CA . GLY A 1 99 ? 3.806 36.920 -23.890 1.00 49.78 99 GLY A CA 1
ATOM 682 C C . GLY A 1 99 ? 5.036 36.174 -24.433 1.00 49.78 99 GLY A C 1
ATOM 683 O O . GLY A 1 99 ? 5.968 35.905 -23.682 1.00 49.78 99 GLY A O 1
ATOM 684 N N . THR A 1 100 ? 5.060 35.943 -25.747 1.00 47.75 100 THR A N 1
ATOM 685 C CA . THR A 1 100 ? 6.266 35.706 -26.577 1.00 47.75 100 THR A CA 1
ATOM 686 C C . THR A 1 100 ? 6.805 34.268 -26.729 1.00 47.75 100 THR A C 1
ATOM 688 O O . THR A 1 100 ? 7.592 33.772 -25.937 1.00 47.75 100 THR A O 1
ATOM 691 N N . THR A 1 101 ? 6.336 33.616 -27.799 1.00 47.28 101 THR A N 1
ATOM 692 C CA . THR A 1 101 ? 7.040 33.198 -29.039 1.00 47.28 101 THR A CA 1
ATOM 693 C C . THR A 1 101 ? 8.557 32.864 -29.068 1.00 47.28 101 THR A C 1
ATOM 695 O O . THR A 1 101 ? 9.376 33.562 -28.483 1.00 47.28 101 THR A O 1
ATOM 698 N N . VAL A 1 102 ? 8.877 31.942 -30.006 1.00 47.75 102 VAL A N 1
ATOM 699 C CA . VAL A 1 102 ? 10.153 31.601 -30.712 1.00 47.75 102 VAL A CA 1
ATOM 700 C C . VAL A 1 102 ? 11.121 30.698 -29.903 1.00 47.75 102 VAL A C 1
ATOM 702 O O . VAL A 1 102 ? 11.385 30.978 -28.749 1.00 47.75 102 VAL A O 1
ATOM 705 N N . ALA A 1 103 ? 11.682 29.575 -30.382 1.00 53.56 103 ALA A N 1
ATOM 706 C CA . ALA A 1 103 ? 12.194 29.262 -31.715 1.00 53.56 103 ALA A CA 1
ATOM 707 C C . ALA A 1 103 ? 12.319 27.748 -32.006 1.00 53.56 103 ALA A C 1
ATOM 709 O O . ALA A 1 103 ? 12.650 26.946 -31.134 1.00 53.56 103 ALA A O 1
ATOM 710 N N . SER A 1 104 ? 12.141 27.404 -33.284 1.00 52.84 104 SER A N 1
ATOM 711 C CA . SER A 1 104 ? 12.493 26.130 -33.912 1.00 52.84 104 SER A CA 1
ATOM 712 C C . SER A 1 104 ? 14.005 25.893 -33.928 1.00 52.84 104 SER A C 1
ATOM 714 O O . SER A 1 104 ? 14.766 26.760 -34.354 1.00 52.84 104 SER A O 1
ATOM 716 N N . GLY A 1 105 ? 14.426 24.681 -33.565 1.00 53.12 105 GLY A N 1
ATOM 717 C CA . GLY A 1 105 ? 15.781 24.178 -33.780 1.00 53.12 105 GLY A CA 1
ATOM 718 C C . GLY A 1 105 ? 15.743 22.857 -34.541 1.00 53.12 105 GLY A C 1
ATOM 719 O O . GLY A 1 105 ? 15.631 21.791 -33.944 1.00 53.12 105 GLY A O 1
ATOM 720 N N . THR A 1 106 ? 15.822 22.925 -35.868 1.00 45.97 106 THR A N 1
ATOM 721 C CA . THR A 1 106 ? 16.035 21.769 -36.746 1.00 45.97 106 THR A CA 1
ATOM 722 C C . THR A 1 106 ? 17.535 21.506 -36.831 1.00 45.97 106 THR A C 1
ATOM 724 O O . THR A 1 106 ? 18.257 22.284 -37.449 1.00 45.97 106 THR A O 1
ATOM 727 N N . LEU A 1 107 ? 18.016 20.413 -36.232 1.00 55.50 107 LEU A N 1
ATOM 728 C CA . LEU A 1 107 ? 19.367 19.911 -36.484 1.00 55.50 107 LEU A CA 1
ATOM 729 C C . LEU A 1 107 ? 19.309 18.674 -37.380 1.00 55.50 107 LEU A C 1
ATOM 731 O O . LEU A 1 107 ? 18.946 17.571 -36.976 1.00 55.50 107 LEU A O 1
ATOM 735 N N . THR A 1 108 ? 19.693 18.915 -38.627 1.00 46.88 108 THR A N 1
ATOM 736 C CA . THR A 1 108 ? 20.048 17.952 -39.663 1.00 46.88 108 THR A CA 1
ATOM 737 C C . THR A 1 108 ? 21.173 17.042 -39.165 1.00 46.88 108 THR A C 1
ATOM 739 O O . THR A 1 108 ? 22.314 17.477 -39.024 1.00 46.88 108 THR A O 1
ATOM 742 N N . ARG A 1 109 ? 20.867 15.765 -38.902 1.00 54.00 109 ARG A N 1
ATOM 743 C CA . ARG A 1 109 ? 21.872 14.737 -38.598 1.00 54.00 109 ARG A CA 1
ATOM 744 C C . ARG A 1 109 ? 22.249 13.989 -39.873 1.00 54.00 109 ARG A C 1
ATOM 746 O O . ARG A 1 109 ? 21.500 13.146 -40.360 1.00 54.00 109 ARG A O 1
ATOM 753 N N . THR A 1 110 ? 23.426 14.322 -40.387 1.00 53.75 110 THR A N 1
ATOM 754 C CA . THR A 1 110 ? 24.094 13.695 -41.529 1.00 53.75 110 THR A CA 1
ATOM 755 C C . THR A 1 110 ? 24.256 12.190 -41.316 1.00 53.75 110 THR A C 1
ATOM 757 O O . THR A 1 110 ? 24.801 11.740 -40.308 1.00 53.75 110 THR A O 1
ATOM 760 N N . ALA A 1 111 ? 23.781 11.414 -42.289 1.00 55.94 111 ALA A N 1
ATOM 761 C CA . ALA A 1 111 ? 24.007 9.983 -42.394 1.00 55.94 111 ALA A CA 1
ATOM 762 C C . ALA A 1 111 ? 25.497 9.706 -42.649 1.00 55.94 111 ALA A C 1
ATOM 764 O O . ALA A 1 111 ? 26.052 10.151 -43.653 1.00 55.94 111 ALA A O 1
ATOM 765 N N . GLN A 1 112 ? 26.137 8.958 -41.747 1.00 55.38 112 GLN A N 1
ATOM 766 C CA . GLN A 1 112 ? 27.483 8.432 -41.944 1.00 55.38 112 GLN A CA 1
ATOM 767 C C . GLN A 1 112 ? 27.422 6.910 -42.062 1.00 55.38 112 GLN A C 1
ATOM 769 O O . GLN A 1 112 ? 27.274 6.177 -41.086 1.00 55.38 112 GLN A O 1
ATOM 774 N N . THR A 1 113 ? 27.528 6.454 -43.303 1.00 51.06 113 THR A N 1
ATOM 775 C CA . THR A 1 113 ? 27.613 5.056 -43.710 1.00 51.06 113 THR A CA 1
ATOM 776 C C . THR A 1 113 ? 29.004 4.515 -43.372 1.00 51.06 113 THR A C 1
ATOM 778 O O . THR A 1 113 ? 30.003 4.957 -43.941 1.00 51.06 113 THR A O 1
ATOM 781 N N . ARG A 1 114 ? 29.089 3.532 -42.469 1.00 55.38 114 ARG A N 1
ATOM 782 C CA . ARG A 1 114 ? 30.246 2.630 -42.357 1.00 55.38 114 ARG A CA 1
ATOM 783 C C . ARG A 1 114 ? 29.770 1.176 -42.299 1.00 55.38 114 ARG A C 1
ATOM 785 O O . ARG A 1 114 ? 28.961 0.852 -41.431 1.00 55.38 114 ARG A O 1
ATOM 792 N N . PRO A 1 115 ? 30.283 0.292 -43.173 1.00 56.28 115 PRO A N 1
ATOM 793 C CA . PRO A 1 115 ? 30.029 -1.135 -43.097 1.00 56.28 115 PRO A CA 1
ATOM 794 C C . PRO A 1 115 ? 30.995 -1.751 -42.080 1.00 56.28 115 PRO A C 1
ATOM 796 O O . PRO A 1 115 ? 32.184 -1.915 -42.346 1.00 56.28 115 PRO A O 1
ATOM 799 N N . HIS A 1 116 ? 30.487 -2.087 -40.897 1.00 53.75 116 HIS A N 1
ATOM 800 C CA . HIS A 1 116 ? 31.178 -2.981 -39.975 1.00 53.75 116 HIS A CA 1
ATOM 801 C C . HIS A 1 116 ? 30.341 -4.240 -39.785 1.00 53.75 116 HIS A C 1
ATOM 803 O O . HIS A 1 116 ? 29.427 -4.303 -38.968 1.00 53.75 116 HIS A O 1
ATOM 809 N N . THR A 1 117 ? 30.697 -5.256 -40.562 1.00 53.44 117 THR A N 1
ATOM 810 C CA . THR A 1 117 ? 30.351 -6.656 -40.346 1.00 53.44 117 THR A CA 1
ATOM 811 C C . THR A 1 117 ? 31.012 -7.104 -39.039 1.00 53.44 117 THR A C 1
ATOM 813 O O . THR A 1 117 ? 32.166 -7.524 -39.020 1.00 53.44 117 THR A O 1
ATOM 816 N N . LYS A 1 118 ? 30.311 -6.963 -37.913 1.00 50.81 118 LYS A N 1
ATOM 817 C CA . LYS A 1 118 ? 30.628 -7.685 -36.677 1.00 50.81 118 LYS A CA 1
ATOM 818 C C . LYS A 1 118 ? 29.434 -8.556 -36.336 1.00 50.81 118 LYS A C 1
ATOM 820 O O . LYS A 1 118 ? 28.323 -8.058 -36.181 1.00 50.81 118 LYS A O 1
ATOM 825 N N . HIS A 1 119 ? 29.695 -9.858 -36.281 1.00 51.44 119 HIS A N 1
ATOM 826 C CA . HIS A 1 119 ? 28.785 -10.895 -35.821 1.00 51.44 119 HIS A CA 1
ATOM 827 C C . HIS A 1 119 ? 28.057 -10.442 -34.552 1.00 51.44 119 HIS A C 1
ATOM 829 O O . HIS A 1 119 ? 28.631 -10.401 -33.466 1.00 51.44 119 HIS A O 1
ATOM 835 N N . ARG A 1 120 ? 26.785 -10.074 -34.718 1.00 51.38 120 ARG A N 1
ATOM 836 C CA . ARG A 1 120 ? 25.842 -9.854 -33.630 1.00 51.38 120 ARG A CA 1
ATOM 837 C C . ARG A 1 120 ? 25.409 -11.231 -33.161 1.00 51.38 120 ARG A C 1
ATOM 839 O O . ARG A 1 120 ? 24.503 -11.826 -33.736 1.00 51.38 120 ARG A O 1
ATOM 846 N N . THR A 1 121 ? 26.081 -11.747 -32.142 1.00 48.28 121 THR A N 1
ATOM 847 C CA . THR A 1 121 ? 25.544 -12.838 -31.336 1.00 48.28 121 THR A CA 1
ATOM 848 C C . THR A 1 121 ? 24.296 -12.277 -30.662 1.00 48.28 121 THR A C 1
ATOM 850 O O . THR A 1 121 ? 24.377 -11.526 -29.695 1.00 48.28 121 THR A O 1
ATOM 853 N N . THR A 1 122 ? 23.129 -12.530 -31.250 1.00 45.50 122 THR A N 1
ATOM 854 C CA . THR A 1 122 ? 21.836 -12.339 -30.599 1.00 45.50 122 THR A CA 1
ATOM 855 C C . THR A 1 122 ? 21.757 -13.353 -29.470 1.00 45.50 122 THR A C 1
ATOM 857 O O . THR A 1 122 ? 21.228 -14.448 -29.639 1.00 45.50 122 THR A O 1
ATOM 860 N N . THR A 1 123 ? 22.353 -13.011 -28.330 1.00 48.09 123 THR A N 1
ATOM 861 C CA . THR A 1 123 ? 22.003 -13.631 -27.060 1.00 48.09 123 THR A CA 1
ATOM 862 C C . THR A 1 123 ? 20.581 -13.181 -26.778 1.00 48.09 123 THR A C 1
ATOM 864 O O . THR A 1 123 ? 20.341 -12.036 -26.403 1.00 48.09 123 THR A O 1
ATOM 867 N N . THR A 1 124 ? 19.634 -14.056 -27.092 1.00 45.03 124 THR A N 1
ATOM 868 C CA . THR A 1 124 ? 18.234 -13.938 -26.708 1.00 45.03 124 THR A CA 1
ATOM 869 C C . THR A 1 124 ? 18.204 -13.968 -25.188 1.00 45.03 124 THR A C 1
ATOM 871 O O . THR A 1 124 ? 18.211 -15.035 -24.579 1.00 45.03 124 THR A O 1
ATOM 874 N N . GLU A 1 125 ? 18.284 -12.794 -24.571 1.00 48.59 125 GLU A N 1
ATOM 875 C CA . GLU A 1 125 ? 18.042 -12.651 -23.147 1.00 48.59 125 GLU A CA 1
ATOM 876 C C . GLU A 1 125 ? 16.627 -13.183 -22.893 1.00 48.59 125 GLU A C 1
ATOM 878 O O . GLU A 1 125 ? 15.685 -12.749 -23.571 1.00 48.59 125 GLU A O 1
ATOM 883 N N . PRO A 1 126 ? 16.462 -14.200 -22.029 1.00 48.31 126 PRO A N 1
ATOM 884 C CA . PRO A 1 126 ? 15.152 -14.752 -21.762 1.00 48.31 126 PRO A CA 1
ATOM 885 C C . PRO A 1 126 ? 14.301 -13.613 -21.219 1.00 48.31 126 PRO A C 1
ATOM 887 O O . PRO A 1 126 ? 14.573 -13.081 -20.145 1.00 48.31 126 PRO A O 1
ATOM 890 N N . THR A 1 127 ? 13.284 -13.220 -21.986 1.00 52.50 127 THR A N 1
ATOM 891 C CA . THR A 1 127 ? 12.217 -12.358 -21.495 1.00 52.50 127 THR A CA 1
ATOM 892 C C . THR A 1 127 ? 11.671 -13.052 -20.256 1.00 52.50 127 THR A C 1
ATOM 894 O O . THR A 1 127 ? 10.998 -14.074 -20.353 1.00 52.50 127 THR A O 1
ATOM 897 N N . SER A 1 128 ? 12.075 -12.555 -19.088 1.00 49.81 128 SER A N 1
ATOM 898 C CA . SER A 1 128 ? 11.694 -13.065 -17.776 1.00 49.81 128 SER A CA 1
ATOM 899 C C . SER A 1 128 ? 10.234 -12.687 -17.559 1.00 49.81 128 SER A C 1
ATOM 901 O O . SER A 1 128 ? 9.901 -11.733 -16.860 1.00 49.81 128 SER A O 1
ATOM 903 N N . THR A 1 129 ? 9.345 -13.393 -18.253 1.00 59.62 129 THR A N 1
ATOM 904 C CA . THR A 1 129 ? 7.914 -13.371 -17.998 1.00 59.62 129 THR A CA 1
ATOM 905 C C . THR A 1 129 ? 7.743 -14.007 -16.626 1.00 59.62 129 THR A C 1
ATOM 907 O O . THR A 1 129 ? 7.929 -15.213 -16.470 1.00 59.62 129 THR A O 1
ATOM 910 N N . GLY A 1 130 ? 7.508 -13.181 -15.604 1.00 60.78 130 GLY A N 1
ATOM 911 C CA . GLY A 1 130 ? 7.198 -13.670 -14.263 1.00 60.78 130 GLY A CA 1
ATOM 912 C C . GLY A 1 130 ? 6.069 -14.698 -14.331 1.00 60.78 130 GLY A C 1
ATOM 913 O O . GLY A 1 130 ? 5.164 -14.574 -15.161 1.00 60.78 130 GLY A O 1
ATOM 914 N N . SER A 1 131 ? 6.142 -15.739 -13.497 1.00 70.19 131 SER A N 1
ATOM 915 C CA . SER A 1 131 ? 5.000 -16.637 -13.327 1.00 70.19 131 SER A CA 1
ATOM 916 C C . SER A 1 131 ? 3.793 -15.812 -12.891 1.00 70.19 131 SER A C 1
ATOM 918 O O . SER A 1 131 ? 3.957 -14.981 -11.998 1.00 70.19 131 SER A O 1
ATOM 920 N N . PRO A 1 132 ? 2.604 -16.041 -13.473 1.00 73.75 132 PRO A N 1
ATOM 921 C CA . PRO A 1 132 ? 1.402 -15.319 -13.085 1.00 73.75 132 PRO A CA 1
ATOM 922 C C . PRO A 1 132 ? 1.141 -15.466 -11.577 1.00 73.75 132 PRO A C 1
ATOM 924 O O . PRO A 1 132 ? 1.518 -16.489 -10.986 1.00 73.75 132 PRO A O 1
ATOM 927 N N . PRO A 1 133 ? 0.502 -14.464 -10.951 1.00 78.06 133 PRO A N 1
ATOM 928 C CA . PRO A 1 133 ? 0.215 -14.497 -9.527 1.00 78.06 133 PRO A CA 1
ATOM 929 C C . PRO A 1 133 ? -0.626 -15.736 -9.182 1.00 78.06 133 PRO A C 1
ATOM 931 O O . PRO A 1 133 ? -1.495 -16.137 -9.963 1.00 78.06 133 PRO A O 1
ATOM 934 N N . PRO A 1 134 ? -0.379 -16.378 -8.030 1.00 78.56 134 PRO A N 1
ATOM 935 C CA . PRO A 1 134 ? -1.163 -17.528 -7.612 1.00 78.56 134 PRO A CA 1
ATOM 936 C C . PRO A 1 134 ? -2.601 -17.106 -7.273 1.00 78.56 134 PRO A C 1
ATOM 938 O O . PRO A 1 134 ? -2.813 -16.169 -6.507 1.00 78.56 134 PRO A O 1
ATOM 941 N N . GLY A 1 135 ? -3.585 -17.849 -7.782 1.00 87.00 135 GLY A N 1
ATOM 942 C CA . GLY A 1 135 ? -5.007 -17.620 -7.505 1.00 87.00 135 GLY A CA 1
ATOM 943 C C . GLY A 1 135 ? -5.670 -16.623 -8.456 1.00 87.00 135 GLY A C 1
ATOM 944 O O . GLY A 1 135 ? -5.142 -16.307 -9.520 1.00 87.00 135 GLY A O 1
ATOM 945 N N . ASN A 1 136 ? -6.864 -16.161 -8.083 1.00 90.75 136 ASN A N 1
ATOM 946 C CA . ASN A 1 136 ? -7.574 -15.145 -8.853 1.00 90.75 136 ASN A CA 1
ATOM 947 C C . ASN A 1 136 ? -6.924 -13.775 -8.592 1.00 90.75 136 ASN A C 1
ATOM 949 O O . ASN A 1 136 ? -6.813 -13.391 -7.421 1.00 90.75 136 ASN A O 1
ATOM 953 N N . PRO A 1 137 ? -6.505 -13.047 -9.644 1.00 92.94 137 PRO A N 1
ATOM 954 C CA . PRO A 1 137 ? -5.990 -11.692 -9.510 1.00 92.94 137 PRO A CA 1
ATOM 955 C C . PRO A 1 137 ? -6.995 -10.774 -8.811 1.00 92.94 137 PRO A C 1
ATOM 957 O O . PRO A 1 137 ? -8.159 -10.719 -9.213 1.00 92.94 137 PRO A O 1
ATOM 960 N N . VAL A 1 138 ? -6.538 -10.036 -7.800 1.00 95.50 138 VAL A N 1
ATOM 961 C CA . VAL A 1 138 ? -7.328 -8.986 -7.143 1.00 95.50 138 VAL A CA 1
ATOM 962 C C . VAL A 1 138 ? -6.772 -7.626 -7.566 1.00 95.50 138 VAL A C 1
ATOM 964 O O . VAL A 1 138 ? -5.565 -7.403 -7.427 1.00 95.50 138 VAL A O 1
ATOM 967 N N . PRO A 1 139 ? -7.607 -6.712 -8.093 1.00 97.06 139 PRO A N 1
ATOM 968 C CA . PRO A 1 139 ? -7.152 -5.384 -8.484 1.00 97.06 139 PRO A CA 1
ATOM 969 C C . PRO A 1 139 ? -6.549 -4.612 -7.304 1.00 97.06 139 PRO A C 1
ATOM 971 O O . PRO A 1 139 ? -7.202 -4.420 -6.281 1.00 97.06 139 PRO A O 1
ATOM 974 N N . PHE A 1 140 ? -5.315 -4.149 -7.476 1.00 97.88 140 PHE A N 1
ATOM 975 C CA . PHE A 1 140 ? -4.592 -3.269 -6.559 1.00 97.88 140 PHE A CA 1
ATOM 976 C C . PHE A 1 140 ? -4.419 -1.923 -7.248 1.00 97.88 140 PHE A C 1
ATOM 978 O O . PHE A 1 140 ? -3.449 -1.703 -7.968 1.00 97.88 140 PHE A O 1
ATOM 985 N N . GLY A 1 141 ? -5.456 -1.095 -7.159 1.00 96.44 141 GLY A N 1
ATOM 986 C CA . GLY A 1 141 ? -5.658 0.013 -8.083 1.00 96.44 141 GLY A CA 1
ATOM 987 C C . GLY A 1 141 ? -5.688 1.381 -7.417 1.00 96.44 141 GLY A C 1
ATOM 988 O O . GLY A 1 141 ? -5.557 1.493 -6.203 1.00 96.44 141 GLY A O 1
ATOM 989 N N . PRO A 1 142 ? -5.948 2.438 -8.202 1.00 97.00 142 PRO A N 1
ATOM 990 C CA . PRO A 1 142 ? -5.776 3.812 -7.750 1.00 97.00 142 PRO A CA 1
ATOM 991 C C . PRO A 1 142 ? -6.630 4.216 -6.552 1.00 97.00 142 PRO A C 1
ATOM 993 O O . PRO A 1 142 ? -6.244 5.102 -5.797 1.00 97.00 142 PRO A O 1
ATOM 996 N N . ALA A 1 143 ? -7.788 3.583 -6.377 1.00 93.56 143 ALA A N 1
ATOM 997 C CA . ALA A 1 143 ? -8.680 3.862 -5.261 1.00 93.56 143 ALA A CA 1
ATOM 998 C C . ALA A 1 143 ? -8.347 3.043 -4.004 1.00 93.56 143 ALA A C 1
ATOM 1000 O O . ALA A 1 143 ? -8.649 3.494 -2.900 1.00 93.56 143 ALA A O 1
ATOM 1001 N N . GLY A 1 144 ? -7.764 1.848 -4.150 1.00 97.25 144 GLY A N 1
ATOM 1002 C CA . GLY A 1 144 ? -7.650 0.908 -3.043 1.00 97.25 144 GLY A CA 1
ATOM 1003 C C . GLY A 1 144 ? -7.465 -0.556 -3.438 1.00 97.25 144 GLY A C 1
ATOM 1004 O O . GLY A 1 144 ? -7.070 -0.882 -4.562 1.00 97.25 144 GLY A O 1
ATOM 1005 N N . PHE A 1 145 ? -7.755 -1.438 -2.483 1.00 97.75 145 PHE A N 1
ATOM 1006 C CA . PHE A 1 145 ? -7.545 -2.879 -2.573 1.00 97.75 145 PHE A CA 1
ATOM 1007 C C . PHE A 1 145 ? -8.542 -3.635 -1.689 1.00 97.75 145 PHE A C 1
ATOM 1009 O O . PHE A 1 145 ? -8.777 -3.243 -0.552 1.00 97.75 145 PHE A O 1
ATOM 1016 N N . ASP A 1 146 ? -9.102 -4.725 -2.220 1.00 94.69 146 ASP A N 1
ATOM 1017 C CA . ASP A 1 146 ? -9.975 -5.661 -1.492 1.00 94.69 146 ASP A CA 1
ATOM 1018 C C . ASP A 1 146 ? -11.139 -4.993 -0.732 1.00 94.69 146 ASP A C 1
ATOM 1020 O O . ASP A 1 146 ? -11.410 -5.263 0.431 1.00 94.69 146 ASP A O 1
ATOM 1024 N N . GLY A 1 147 ? -11.809 -4.040 -1.387 1.00 94.56 147 GLY A N 1
ATOM 1025 C CA . GLY A 1 147 ? -12.935 -3.303 -0.800 1.00 94.56 147 GLY A CA 1
ATOM 1026 C C . GLY A 1 147 ? -12.541 -2.169 0.151 1.00 94.56 147 GLY A C 1
ATOM 1027 O O . GLY A 1 147 ? -13.405 -1.378 0.520 1.00 94.56 147 GLY A O 1
ATOM 1028 N N . LEU A 1 148 ? -11.258 -2.030 0.487 1.00 98.19 148 LEU A N 1
ATOM 1029 C CA . LEU A 1 148 ? -10.724 -0.883 1.218 1.00 98.19 148 LEU A CA 1
ATOM 1030 C C . LEU A 1 148 ? -10.283 0.206 0.246 1.00 98.19 148 LEU A C 1
ATOM 1032 O O . LEU A 1 148 ? -9.731 -0.090 -0.815 1.00 98.19 148 LEU A O 1
ATOM 1036 N N . THR A 1 149 ? -10.462 1.468 0.629 1.00 97.94 149 THR A N 1
ATOM 1037 C CA . THR A 1 149 ? -10.019 2.626 -0.159 1.00 97.94 149 THR A CA 1
ATOM 1038 C C . THR A 1 149 ? -9.152 3.562 0.664 1.00 97.94 149 THR A C 1
ATOM 1040 O O . THR A 1 149 ? -9.362 3.713 1.867 1.00 97.94 149 THR A O 1
ATOM 1043 N N . LEU A 1 150 ? -8.200 4.235 0.018 1.00 97.50 150 LEU A N 1
ATOM 1044 C CA . LEU A 1 150 ? -7.454 5.310 0.674 1.00 97.50 150 LEU A CA 1
ATOM 1045 C C . LEU A 1 150 ? -8.419 6.402 1.170 1.00 97.50 150 LEU A C 1
ATOM 1047 O O . LEU A 1 150 ? -9.371 6.759 0.477 1.00 97.50 150 LEU A O 1
ATOM 1051 N N . GLY A 1 151 ? -8.179 6.914 2.377 1.00 96.44 151 GLY A N 1
ATOM 1052 C CA . GLY A 1 151 ? -9.006 7.917 3.053 1.00 96.44 151 GLY A CA 1
ATOM 1053 C C . GLY A 1 151 ? -10.275 7.386 3.731 1.00 96.44 151 GLY A C 1
ATOM 1054 O O . GLY A 1 151 ? -10.938 8.155 4.420 1.00 96.44 151 GLY A O 1
ATOM 1055 N N . MET A 1 152 ? -10.607 6.098 3.580 1.00 97.62 152 MET A N 1
ATOM 1056 C CA . MET A 1 152 ? -11.726 5.460 4.292 1.00 97.62 152 MET A CA 1
ATOM 1057 C C . MET A 1 152 ? -11.542 5.601 5.808 1.00 97.62 152 MET A C 1
ATOM 1059 O O . MET A 1 152 ? -10.427 5.394 6.298 1.00 97.62 152 MET A O 1
ATOM 1063 N N . THR A 1 153 ? -12.593 5.954 6.556 1.00 97.00 153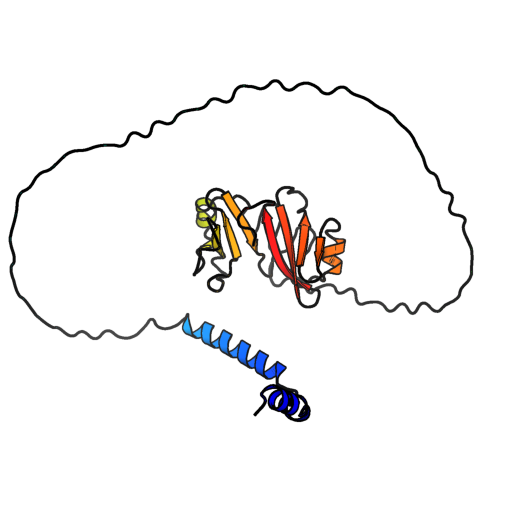 THR A N 1
ATOM 1064 C CA . THR A 1 153 ? -12.460 6.109 8.016 1.00 97.00 153 THR A CA 1
ATOM 1065 C C . THR A 1 153 ? -12.212 4.765 8.694 1.00 97.00 153 THR A C 1
ATOM 1067 O O . THR A 1 153 ? -12.396 3.700 8.102 1.00 97.00 153 THR A O 1
ATOM 1070 N N . GLN A 1 154 ? -11.797 4.802 9.961 1.00 96.38 154 GLN A N 1
ATOM 1071 C CA . GLN A 1 154 ? -11.640 3.581 10.741 1.00 96.38 154 GLN A CA 1
ATOM 1072 C C . GLN A 1 154 ? -12.952 2.801 10.840 1.00 96.38 154 GLN A C 1
ATOM 1074 O O . GLN A 1 154 ? -12.958 1.602 10.572 1.00 96.38 154 GLN A O 1
ATOM 1079 N N . GLU A 1 155 ? -14.061 3.469 11.170 1.00 96.19 155 GLU A N 1
ATOM 1080 C CA . GLU A 1 155 ? -15.348 2.789 11.317 1.00 96.19 155 GLU A CA 1
ATOM 1081 C C . GLU A 1 155 ? -15.812 2.171 9.995 1.00 96.19 155 GLU A C 1
ATOM 1083 O O . GLU A 1 155 ? -16.305 1.044 9.976 1.00 96.19 155 GLU A O 1
ATOM 1088 N N . GLU A 1 156 ? -15.627 2.882 8.879 1.00 97.88 156 GLU A N 1
ATOM 1089 C CA . GLU A 1 156 ? -15.950 2.367 7.549 1.00 97.88 156 GLU A CA 1
ATOM 1090 C C . GLU A 1 156 ? -15.108 1.132 7.217 1.00 97.88 156 GLU A C 1
ATOM 1092 O O . GLU A 1 156 ? -15.659 0.106 6.812 1.00 97.88 156 GLU A O 1
ATOM 1097 N N . ALA A 1 157 ? -13.797 1.194 7.450 1.00 97.56 157 ALA A N 1
ATOM 1098 C CA . ALA A 1 157 ? -12.876 0.107 7.152 1.00 97.56 157 ALA A CA 1
ATOM 1099 C C . ALA A 1 157 ? -13.172 -1.146 7.986 1.00 97.56 157 ALA A C 1
ATOM 1101 O O . ALA A 1 157 ? -13.265 -2.246 7.437 1.00 97.56 157 ALA A O 1
ATOM 1102 N N . GLU A 1 158 ? -13.403 -0.988 9.289 1.00 96.88 158 GLU A N 1
ATOM 1103 C CA . GLU A 1 158 ? -13.807 -2.081 10.178 1.00 96.88 158 GLU A CA 1
ATOM 1104 C C . GLU A 1 158 ? -15.171 -2.665 9.780 1.00 96.88 158 GLU A C 1
ATOM 1106 O O . GLU A 1 158 ? -15.352 -3.884 9.807 1.00 96.88 158 GLU A O 1
ATOM 1111 N N . SER A 1 159 ? -16.118 -1.828 9.336 1.00 97.31 159 SER A N 1
ATOM 1112 C CA . SER A 1 159 ? -17.451 -2.286 8.918 1.00 97.31 159 SER A CA 1
ATOM 1113 C C . SER A 1 159 ? -17.431 -3.211 7.699 1.00 97.31 159 SER A C 1
ATOM 1115 O O . SER A 1 159 ? -18.362 -3.995 7.511 1.00 97.31 159 SER A O 1
ATOM 1117 N N . THR A 1 160 ? -16.359 -3.175 6.896 1.00 97.56 160 THR A N 1
ATOM 1118 C CA . THR A 1 160 ? -16.178 -4.118 5.783 1.00 97.56 160 THR A CA 1
ATOM 1119 C C . THR A 1 160 ? -15.948 -5.554 6.263 1.00 97.56 160 THR A C 1
ATOM 1121 O O . THR A 1 160 ? -16.159 -6.493 5.500 1.00 97.56 160 THR A O 1
ATOM 1124 N N . GLY A 1 161 ? -15.489 -5.740 7.508 1.00 97.50 161 GLY A N 1
ATOM 1125 C CA . GLY A 1 161 ? -15.037 -7.030 8.037 1.00 97.50 161 GLY A CA 1
ATOM 1126 C C . GLY A 1 161 ? -13.708 -7.521 7.450 1.00 97.50 161 GLY A C 1
ATOM 1127 O O . GLY A 1 161 ? -13.248 -8.610 7.796 1.00 97.50 161 GLY A O 1
ATOM 1128 N N . THR A 1 162 ? -13.077 -6.726 6.582 1.00 97.44 162 THR A N 1
ATOM 1129 C CA . THR A 1 162 ? -11.843 -7.092 5.868 1.00 97.44 162 THR A CA 1
ATOM 1130 C C . THR A 1 162 ? -10.598 -6.842 6.709 1.00 97.44 162 THR A C 1
ATOM 1132 O O . THR A 1 162 ? -9.557 -7.437 6.439 1.00 97.44 162 THR A O 1
ATOM 1135 N N . ILE A 1 163 ? -10.691 -5.989 7.735 1.00 98.12 163 ILE A N 1
ATOM 1136 C CA . ILE A 1 163 ? -9.574 -5.675 8.625 1.00 98.12 163 ILE A CA 1
ATOM 1137 C C . ILE A 1 163 ? -9.874 -5.979 10.090 1.00 98.12 163 ILE A C 1
ATOM 1139 O O . ILE A 1 163 ? -11.014 -5.921 10.545 1.00 98.12 163 ILE A O 1
ATOM 1143 N N . THR A 1 164 ? -8.806 -6.234 10.837 1.00 97.31 164 THR A N 1
ATOM 1144 C CA . THR A 1 164 ? -8.791 -6.359 12.296 1.00 97.31 164 THR A CA 1
ATOM 1145 C C . THR A 1 164 ? -7.603 -5.575 12.857 1.00 97.31 164 THR A C 1
ATOM 1147 O O . THR A 1 164 ? -6.560 -5.515 12.196 1.00 97.31 164 THR A O 1
ATOM 1150 N N . PRO A 1 165 ? -7.700 -4.987 14.063 1.00 96.81 165 PRO A N 1
ATOM 1151 C CA . PRO A 1 165 ? -6.538 -4.398 14.721 1.00 96.81 165 PRO A CA 1
ATOM 1152 C C . PRO A 1 165 ? -5.379 -5.400 14.799 1.00 96.81 165 PRO A C 1
ATOM 1154 O O . PRO A 1 165 ? -5.593 -6.579 15.103 1.00 96.81 165 PRO A O 1
ATOM 1157 N N . ASN A 1 166 ? -4.153 -4.941 14.526 1.00 96.75 166 ASN A N 1
ATOM 1158 C CA . ASN A 1 166 ? -2.956 -5.760 14.718 1.00 96.75 166 ASN A CA 1
ATOM 1159 C C . ASN A 1 166 ? -2.728 -6.031 16.218 1.00 96.75 166 ASN A C 1
ATOM 1161 O O . ASN A 1 166 ? -3.216 -5.303 17.081 1.00 96.75 166 ASN A O 1
ATOM 1165 N N . LEU A 1 167 ? -1.936 -7.059 16.544 1.00 93.94 167 LEU A N 1
ATOM 1166 C CA . LEU A 1 167 ? -1.576 -7.395 17.931 1.00 93.94 167 LEU A CA 1
ATOM 1167 C C . LEU A 1 167 ? -0.862 -6.255 18.680 1.00 93.94 167 LEU A C 1
ATOM 1169 O O . LEU A 1 167 ? -0.906 -6.216 19.908 1.00 93.94 167 LEU A O 1
ATOM 1173 N N . GLN A 1 168 ? -0.199 -5.354 17.956 1.00 93.69 168 GLN A N 1
ATOM 1174 C CA . GLN A 1 168 ? 0.382 -4.125 18.485 1.00 93.69 168 GLN A CA 1
ATOM 1175 C C . GLN A 1 168 ? -0.007 -2.967 17.557 1.00 93.69 168 GLN A C 1
ATOM 1177 O O . GLN A 1 168 ? 0.781 -2.590 16.688 1.00 93.69 168 GLN A O 1
ATOM 1182 N N . PRO A 1 169 ? -1.230 -2.432 17.700 1.00 90.44 169 PRO A N 1
ATOM 1183 C CA . PRO A 1 169 ? -1.811 -1.529 16.715 1.00 90.44 169 PRO A CA 1
ATOM 1184 C C . PRO A 1 169 ? -1.156 -0.146 16.718 1.00 90.44 169 PRO A C 1
ATOM 1186 O O . PRO A 1 169 ? -1.258 0.558 15.727 1.00 90.44 169 PRO A O 1
ATOM 1189 N N . ASP A 1 170 ? -0.459 0.259 17.777 1.00 90.94 170 ASP A N 1
ATOM 1190 C CA . ASP A 1 170 ? 0.215 1.558 17.812 1.00 90.94 170 ASP A CA 1
ATOM 1191 C C . ASP A 1 170 ? 1.435 1.558 16.883 1.00 90.94 170 ASP A C 1
ATOM 1193 O O . ASP A 1 170 ? 2.460 0.944 17.193 1.00 90.94 170 ASP A O 1
ATOM 1197 N N . SER A 1 171 ? 1.324 2.256 15.748 1.00 85.81 171 SER A N 1
ATOM 1198 C CA . SER A 1 171 ? 2.376 2.341 14.727 1.00 85.81 171 SER A CA 1
ATOM 1199 C C . SER A 1 171 ? 3.114 3.684 14.717 1.00 85.81 171 SER A C 1
ATOM 1201 O O . SER A 1 171 ? 3.986 3.897 13.879 1.00 85.81 171 SER A O 1
ATOM 1203 N N . GLY A 1 172 ? 2.759 4.605 15.617 1.00 85.88 172 GLY A N 1
ATOM 1204 C CA . GLY A 1 172 ? 3.331 5.949 15.723 1.00 85.88 172 GLY A CA 1
ATOM 1205 C C . GLY A 1 172 ? 2.356 6.940 16.370 1.00 85.88 172 GLY A C 1
ATOM 1206 O O . GLY A 1 172 ? 1.253 6.543 16.752 1.00 85.88 172 GLY A O 1
ATOM 1207 N N . PRO A 1 173 ? 2.738 8.224 16.510 1.00 87.56 173 PRO A N 1
ATOM 1208 C CA . PRO A 1 173 ? 1.831 9.266 16.986 1.00 87.56 173 PRO A CA 1
ATOM 1209 C C . PRO A 1 173 ? 0.614 9.373 16.062 1.00 87.56 173 PRO A C 1
ATOM 1211 O O . PRO A 1 173 ? 0.767 9.682 14.883 1.00 87.56 173 PRO A O 1
ATOM 1214 N N . ASP A 1 174 ? -0.572 9.093 16.600 1.00 90.50 174 ASP A N 1
ATOM 1215 C CA . ASP A 1 174 ? -1.846 9.076 15.872 1.00 90.50 174 ASP A CA 1
ATOM 1216 C C . ASP A 1 174 ? -1.864 8.142 14.648 1.00 90.50 174 ASP A C 1
ATOM 1218 O O . ASP A 1 174 ? -2.560 8.409 13.674 1.00 90.50 174 ASP A O 1
ATOM 1222 N N . CYS A 1 175 ? -1.109 7.041 14.667 1.00 95.19 175 CYS A N 1
ATOM 1223 C CA . CYS A 1 175 ? -1.138 6.049 13.595 1.00 95.19 175 CYS A CA 1
ATOM 1224 C C . CYS A 1 175 ? -1.483 4.671 14.151 1.00 95.19 175 CYS A C 1
ATOM 1226 O O . CYS A 1 175 ? -0.871 4.202 15.116 1.00 95.19 175 CYS A O 1
ATOM 1228 N N . HIS A 1 176 ? -2.455 4.022 13.513 1.00 95.88 176 HIS A N 1
ATOM 1229 C CA . HIS A 1 176 ? -2.955 2.719 13.921 1.00 95.88 176 HIS A CA 1
ATOM 1230 C C . HIS A 1 176 ? -2.793 1.695 12.802 1.00 95.88 176 HIS A C 1
ATOM 1232 O O . HIS A 1 176 ? -3.228 1.894 11.667 1.00 95.88 176 HIS A O 1
ATOM 1238 N N . GLY A 1 177 ? -2.161 0.583 13.146 1.00 96.62 177 GLY A N 1
ATOM 1239 C CA . GLY A 1 177 ? -1.879 -0.538 12.281 1.00 96.62 177 GLY A CA 1
ATOM 1240 C C . GLY A 1 177 ? -2.909 -1.656 12.411 1.00 96.62 177 GLY A C 1
ATOM 1241 O O . GLY A 1 177 ? -3.268 -2.094 13.507 1.00 96.62 177 GLY A O 1
ATOM 1242 N N . TYR A 1 178 ? -3.347 -2.143 11.260 1.00 97.81 178 TYR A N 1
ATOM 1243 C CA . TYR A 1 178 ? -4.342 -3.194 11.105 1.00 97.81 178 TYR A CA 1
ATOM 1244 C C . TYR A 1 178 ? -3.812 -4.283 10.182 1.00 97.81 178 TYR A C 1
ATOM 1246 O O . TYR A 1 178 ? -2.897 -4.073 9.377 1.00 97.81 178 TYR A O 1
ATOM 1254 N N . ASP A 1 179 ? -4.442 -5.443 10.276 1.00 97.94 179 ASP A N 1
ATOM 1255 C CA . ASP A 1 179 ? -4.225 -6.567 9.385 1.00 97.94 179 ASP A CA 1
ATOM 1256 C C . ASP A 1 179 ? -5.474 -6.894 8.596 1.00 97.94 179 ASP A C 1
ATOM 1258 O O . ASP A 1 179 ? -6.585 -6.636 9.054 1.00 97.94 179 ASP A O 1
ATOM 1262 N N . TYR A 1 180 ? -5.291 -7.522 7.436 1.00 97.69 180 TYR A N 1
ATOM 1263 C CA . TYR A 1 180 ? -6.404 -8.193 6.780 1.00 97.69 180 TYR A CA 1
ATOM 1264 C C . TYR A 1 180 ? -6.861 -9.372 7.643 1.00 97.69 180 TYR A C 1
ATOM 1266 O O . TYR A 1 180 ? -6.026 -10.151 8.109 1.00 97.69 180 TYR A O 1
ATOM 1274 N N . THR A 1 181 ? -8.172 -9.535 7.817 1.00 97.06 181 THR A N 1
ATOM 1275 C CA . THR A 1 181 ? -8.777 -10.561 8.683 1.00 97.06 181 THR A CA 1
ATOM 1276 C C . THR A 1 181 ? -8.259 -11.968 8.367 1.00 97.06 181 THR A C 1
ATOM 1278 O O . THR A 1 181 ? -7.901 -12.719 9.275 1.00 97.06 181 THR A O 1
ATOM 1281 N N . ASP A 1 182 ? -8.133 -12.304 7.081 1.00 95.44 182 ASP A N 1
ATOM 1282 C CA . ASP A 1 182 ? -7.664 -13.620 6.628 1.00 95.44 182 ASP A CA 1
ATOM 1283 C C . ASP A 1 182 ? -6.130 -13.762 6.607 1.00 95.44 182 ASP A C 1
ATOM 1285 O O . ASP A 1 182 ? -5.598 -14.864 6.433 1.00 95.44 182 ASP A O 1
ATOM 1289 N N . PHE A 1 183 ? -5.393 -12.663 6.801 1.00 95.25 183 PHE A N 1
ATOM 1290 C CA . PHE A 1 183 ? -3.931 -12.618 6.713 1.00 95.25 183 PHE A CA 1
ATOM 1291 C C . PHE A 1 183 ? -3.302 -11.816 7.866 1.00 95.25 183 PHE A C 1
ATOM 1293 O O . PHE A 1 183 ? -2.612 -10.822 7.618 1.00 95.25 183 PHE A O 1
ATOM 1300 N N . PRO A 1 184 ? -3.471 -12.260 9.128 1.00 95.00 184 PRO A N 1
ATOM 1301 C CA . PRO A 1 184 ? -2.882 -11.585 10.278 1.00 95.00 184 PRO A CA 1
ATOM 1302 C C . PRO A 1 184 ? -1.351 -11.570 10.201 1.00 95.00 184 PRO A C 1
ATOM 1304 O O . PRO A 1 184 ? -0.712 -12.568 9.831 1.00 95.00 184 PRO A O 1
ATOM 1307 N N . ARG A 1 185 ? -0.748 -10.443 10.585 1.00 94.12 185 ARG A N 1
ATOM 1308 C CA . ARG A 1 185 ? 0.702 -10.240 10.605 1.00 94.12 185 ARG A CA 1
ATOM 1309 C C . ARG A 1 185 ? 1.247 -10.393 12.027 1.00 94.12 185 ARG A C 1
ATOM 1311 O O . ARG A 1 185 ? 0.499 -10.414 13.006 1.00 94.12 185 ARG A O 1
ATOM 1318 N N . PRO A 1 186 ? 2.572 -10.557 12.179 1.00 95.06 186 PRO A N 1
ATOM 1319 C CA . PRO A 1 186 ? 3.214 -10.419 13.479 1.00 95.06 186 PRO A CA 1
ATOM 1320 C C . PRO A 1 186 ? 2.909 -9.062 14.130 1.00 95.06 186 PRO A C 1
ATOM 1322 O O . PRO A 1 186 ? 2.618 -8.081 13.448 1.00 95.06 186 PRO A O 1
ATOM 1325 N N . ALA A 1 187 ? 3.019 -9.006 15.457 1.00 93.62 187 ALA A N 1
ATOM 1326 C CA . ALA A 1 187 ? 2.902 -7.755 16.199 1.00 93.62 187 ALA A CA 1
ATOM 1327 C C . ALA A 1 187 ? 3.899 -6.711 15.666 1.00 93.62 187 ALA A C 1
ATOM 1329 O O . ALA A 1 187 ? 5.083 -7.022 15.516 1.00 93.62 187 ALA A O 1
ATOM 1330 N N . GLY A 1 188 ? 3.412 -5.501 15.383 1.00 89.94 188 GLY A N 1
ATOM 1331 C CA . GLY A 1 188 ? 4.230 -4.395 14.877 1.00 89.94 188 GLY A CA 1
ATOM 1332 C C . GLY A 1 188 ? 4.482 -4.418 13.365 1.00 89.94 188 GLY A C 1
ATOM 1333 O O . GLY A 1 188 ? 5.164 -3.538 12.845 1.00 89.94 188 GLY A O 1
ATOM 1334 N N . GLU A 1 189 ? 3.947 -5.405 12.644 1.00 92.81 189 GLU A N 1
ATOM 1335 C CA . GLU A 1 189 ? 3.921 -5.427 11.182 1.00 92.81 189 GLU A CA 1
ATOM 1336 C C . GLU A 1 189 ? 2.486 -5.213 10.705 1.00 92.81 189 GLU A C 1
ATOM 1338 O O . GLU A 1 189 ? 1.585 -5.893 11.179 1.00 92.81 189 GLU A O 1
ATOM 1343 N N . TYR A 1 190 ? 2.272 -4.306 9.752 1.00 95.75 190 TYR A N 1
ATOM 1344 C CA . TYR A 1 190 ? 0.926 -3.841 9.407 1.00 95.75 190 TYR A CA 1
ATOM 1345 C C . TYR A 1 190 ? 0.606 -4.079 7.942 1.00 95.75 190 TYR A C 1
ATOM 1347 O O . TYR A 1 190 ? 1.413 -3.762 7.065 1.00 95.75 190 TYR A O 1
ATOM 1355 N N . SER A 1 191 ? -0.594 -4.587 7.677 1.00 96.81 191 SER A N 1
ATOM 1356 C CA . SER A 1 191 ? -1.126 -4.683 6.315 1.00 96.81 191 SER A CA 1
ATOM 1357 C C . SER A 1 191 ? -1.789 -3.376 5.885 1.00 96.81 191 SER A C 1
ATOM 1359 O O . SER A 1 191 ? -1.666 -2.969 4.730 1.00 96.81 191 SER A O 1
ATOM 1361 N N . VAL A 1 192 ? -2.439 -2.695 6.825 1.00 97.88 192 VAL A N 1
ATOM 1362 C CA . VAL A 1 192 ? -3.156 -1.436 6.616 1.00 97.88 192 VAL A CA 1
ATOM 1363 C C . VAL A 1 192 ? -2.726 -0.449 7.702 1.00 97.88 192 VAL A C 1
ATOM 1365 O O . VAL A 1 192 ? -2.562 -0.843 8.855 1.00 97.88 192 VAL A O 1
ATOM 1368 N N . ILE A 1 193 ? -2.515 0.821 7.347 1.00 97.31 193 ILE A N 1
ATOM 1369 C CA . ILE A 1 193 ? -2.264 1.894 8.323 1.00 97.31 193 ILE A CA 1
ATOM 1370 C C . ILE A 1 193 ? -3.310 2.984 8.171 1.00 97.31 193 ILE A C 1
ATOM 1372 O O . ILE A 1 193 ? -3.595 3.440 7.061 1.00 97.31 193 ILE A O 1
ATOM 1376 N N . LEU A 1 194 ? -3.853 3.411 9.305 1.00 97.00 194 LEU A N 1
ATOM 1377 C CA . LEU A 1 194 ? -4.791 4.513 9.425 1.00 97.00 194 LEU A CA 1
ATOM 1378 C C . LEU A 1 194 ? -4.133 5.659 10.189 1.00 97.00 194 LEU A C 1
ATOM 1380 O O . LEU A 1 194 ? -3.410 5.422 11.156 1.00 97.00 194 LEU A O 1
ATOM 1384 N N . SER A 1 195 ? -4.411 6.892 9.774 1.00 95.75 195 SER A N 1
ATOM 1385 C CA . SER A 1 195 ? -4.107 8.080 10.568 1.00 95.75 195 SER A CA 1
ATOM 1386 C C . SER A 1 195 ? -5.289 8.453 11.462 1.00 95.75 195 SER A C 1
ATOM 1388 O O . SER A 1 195 ? -6.456 8.309 11.084 1.00 95.75 195 SER A O 1
ATOM 1390 N N . GLY A 1 196 ? -4.988 8.970 12.650 1.00 88.56 196 GLY A N 1
ATOM 1391 C CA . GLY A 1 196 ? -5.950 9.467 13.620 1.00 88.56 196 GLY A CA 1
ATOM 1392 C C . GLY A 1 196 ? -6.757 10.606 13.011 1.00 88.56 196 GLY A C 1
ATOM 1393 O O . GLY A 1 196 ? -6.244 11.695 12.770 1.00 88.56 196 GLY A O 1
ATOM 1394 N N . GLY A 1 197 ? -8.024 10.328 12.704 1.00 84.88 197 GLY A N 1
ATOM 1395 C CA . GLY A 1 197 ? -8.947 11.272 12.071 1.00 84.88 197 GLY A CA 1
ATOM 1396 C C . GLY A 1 197 ? -8.791 11.457 10.554 1.00 84.88 197 GLY A C 1
ATOM 1397 O O . GLY A 1 197 ? -9.616 12.155 9.971 1.00 84.88 197 GLY A O 1
ATOM 1398 N N . GLY A 1 198 ? -7.787 10.848 9.908 1.00 86.25 198 GLY A N 1
ATOM 1399 C CA . GLY A 1 198 ? -7.540 10.976 8.460 1.00 86.25 198 GLY A CA 1
ATOM 1400 C C . GLY A 1 198 ? -7.816 9.716 7.629 1.00 86.25 198 GLY A C 1
ATOM 1401 O O . GLY A 1 198 ? -7.752 9.781 6.402 1.00 86.25 198 GLY A O 1
ATOM 1402 N N . GLY A 1 199 ? -8.150 8.592 8.271 1.00 96.00 199 GLY A N 1
ATOM 1403 C CA . GLY A 1 199 ? -8.539 7.351 7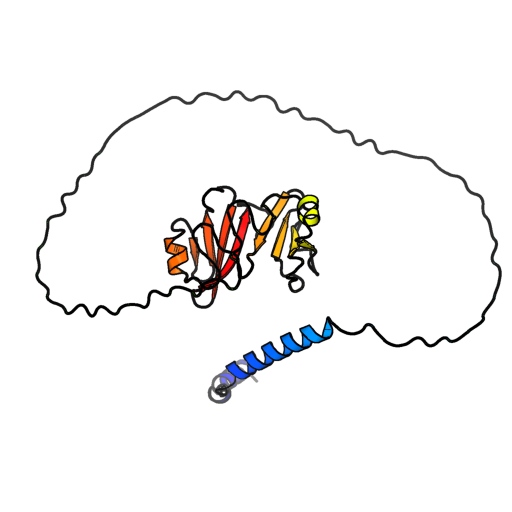.594 1.00 96.00 199 GLY A CA 1
ATOM 1404 C C . GLY A 1 199 ? -7.358 6.526 7.077 1.00 96.00 199 GLY A C 1
ATOM 1405 O O . GLY A 1 199 ? -6.218 6.712 7.503 1.00 96.00 199 GLY A O 1
ATOM 1406 N N . ILE A 1 200 ? -7.622 5.573 6.177 1.00 97.44 200 ILE A N 1
ATOM 1407 C CA . ILE A 1 200 ? -6.599 4.692 5.595 1.00 97.44 200 ILE A CA 1
ATOM 1408 C C . ILE A 1 200 ? -5.579 5.522 4.810 1.00 97.44 200 ILE A C 1
ATOM 1410 O O . ILE A 1 200 ? -5.902 6.151 3.805 1.00 97.44 200 ILE A O 1
ATOM 1414 N N . THR A 1 201 ? -4.319 5.464 5.229 1.00 97.19 201 THR A N 1
ATOM 1415 C CA . THR A 1 201 ? -3.195 6.140 4.562 1.00 97.19 201 THR A CA 1
ATOM 1416 C C . THR A 1 201 ? -2.306 5.182 3.788 1.00 97.19 201 THR A C 1
ATOM 1418 O O . THR A 1 201 ? -1.633 5.620 2.858 1.00 97.19 201 THR A O 1
ATOM 1421 N N . ARG A 1 202 ? -2.327 3.887 4.128 1.00 97.31 202 ARG A N 1
ATOM 1422 C CA . ARG A 1 202 ? -1.534 2.855 3.458 1.00 97.31 202 ARG A CA 1
ATOM 1423 C C . ARG A 1 202 ? -2.262 1.525 3.387 1.00 97.31 202 ARG A C 1
ATOM 1425 O O . ARG A 1 202 ? -2.789 1.048 4.391 1.00 97.31 202 ARG A O 1
ATOM 1432 N N . LEU A 1 203 ? -2.181 0.893 2.222 1.00 98.25 203 LEU A N 1
ATOM 1433 C CA . LEU A 1 203 ? -2.610 -0.477 1.958 1.00 98.25 203 LEU A CA 1
ATOM 1434 C C . LEU A 1 203 ? -1.425 -1.286 1.438 1.00 98.25 203 LEU A C 1
ATOM 1436 O O . LEU A 1 203 ? -0.752 -0.875 0.497 1.00 98.25 203 LEU A O 1
ATOM 1440 N N . THR A 1 204 ? -1.182 -2.451 2.023 1.00 97.81 204 THR A N 1
ATOM 1441 C CA . THR A 1 204 ? -0.153 -3.395 1.572 1.00 97.81 204 THR A CA 1
ATOM 1442 C C . THR A 1 204 ? -0.792 -4.490 0.729 1.00 97.81 204 THR A C 1
ATOM 1444 O O . THR A 1 204 ? -1.822 -5.043 1.101 1.00 97.81 204 THR A O 1
ATOM 1447 N N . SER A 1 205 ? -0.190 -4.839 -0.400 1.00 97.00 205 SER A N 1
ATOM 1448 C CA . SER A 1 205 ? -0.707 -5.856 -1.315 1.00 97.00 205 SER A CA 1
ATOM 1449 C C . SER A 1 205 ? -0.630 -7.280 -0.747 1.00 97.00 205 SER A C 1
ATOM 1451 O O . SER A 1 205 ? 0.372 -7.641 -0.123 1.00 97.00 205 SER A O 1
ATOM 1453 N N . LEU A 1 206 ? -1.607 -8.135 -1.070 1.00 95.50 206 LEU A N 1
ATOM 1454 C CA . LEU A 1 206 ? -1.467 -9.596 -0.958 1.00 95.50 206 LEU A CA 1
ATOM 1455 C C . LEU A 1 206 ? -0.734 -10.189 -2.176 1.00 95.50 206 LEU A C 1
ATOM 1457 O O . LEU A 1 206 ? -0.520 -9.521 -3.183 1.00 95.50 206 LEU A O 1
ATOM 1461 N N . THR A 1 207 ? -0.363 -11.471 -2.125 1.00 93.12 207 THR A N 1
ATOM 1462 C CA . THR A 1 207 ? 0.412 -12.121 -3.205 1.00 93.12 207 THR A CA 1
ATOM 1463 C C . THR A 1 207 ? -0.321 -12.225 -4.544 1.00 93.12 207 THR A C 1
ATOM 1465 O O . THR A 1 207 ? 0.322 -12.415 -5.572 1.00 93.12 207 THR A O 1
ATOM 1468 N N . ASN A 1 208 ? -1.652 -12.144 -4.544 1.00 93.81 208 ASN A N 1
ATOM 1469 C CA . ASN A 1 208 ? -2.500 -12.177 -5.739 1.00 93.81 208 ASN A CA 1
ATOM 1470 C C . ASN A 1 208 ? -2.931 -10.780 -6.221 1.00 93.81 208 ASN A C 1
ATOM 1472 O O . ASN A 1 208 ? -3.738 -10.673 -7.144 1.00 93.81 208 ASN A O 1
ATOM 1476 N N . ALA A 1 209 ? -2.420 -9.721 -5.594 1.00 97.12 209 ALA A N 1
ATOM 1477 C CA . ALA A 1 209 ? -2.675 -8.344 -5.980 1.00 97.12 209 ALA A CA 1
ATOM 1478 C C . ALA A 1 209 ? -2.003 -8.010 -7.318 1.00 97.12 209 ALA A C 1
ATOM 1480 O O . ALA A 1 209 ? -0.839 -8.361 -7.537 1.00 97.12 209 ALA A O 1
ATOM 1481 N N . VAL A 1 210 ? -2.722 -7.307 -8.194 1.00 97.88 210 VAL A N 1
ATOM 1482 C CA . VAL A 1 210 ? -2.216 -6.882 -9.506 1.00 97.88 210 VAL A CA 1
ATOM 1483 C C . VAL A 1 210 ? -2.614 -5.437 -9.774 1.00 97.88 210 VAL A C 1
ATOM 1485 O O . VAL A 1 210 ? -3.793 -5.093 -9.668 1.00 97.88 210 VAL A O 1
ATOM 1488 N N . THR A 1 211 ? -1.650 -4.594 -10.143 1.00 98.44 211 THR A N 1
ATOM 1489 C CA . THR A 1 211 ? -1.934 -3.218 -10.567 1.00 98.44 211 THR A CA 1
ATOM 1490 C C . THR A 1 211 ? -2.681 -3.195 -11.904 1.00 98.44 211 THR A C 1
ATOM 1492 O O . THR A 1 211 ? -2.582 -4.154 -12.677 1.00 98.44 211 THR A O 1
ATOM 1495 N N . PRO A 1 212 ? -3.412 -2.117 -12.244 1.00 97.94 212 PRO A N 1
ATOM 1496 C CA . PRO A 1 212 ? -4.051 -1.993 -13.557 1.00 97.94 212 PRO A CA 1
ATOM 1497 C C . PRO A 1 212 ? -3.072 -2.133 -14.731 1.00 97.94 212 PRO A C 1
ATOM 1499 O O . PRO A 1 212 ? -3.447 -2.605 -15.802 1.00 97.94 212 PRO A O 1
ATOM 1502 N N . GLU A 1 213 ? -1.806 -1.767 -14.523 1.00 97.81 213 GLU A N 1
ATOM 1503 C CA . GLU A 1 213 ? -0.733 -1.873 -15.513 1.00 97.81 213 GLU A CA 1
ATOM 1504 C C . GLU A 1 213 ? -0.076 -3.269 -15.557 1.00 97.81 213 GLU A C 1
ATOM 1506 O O . GLU A 1 213 ? 0.829 -3.516 -16.360 1.00 97.81 213 GLU A O 1
ATOM 1511 N N . GLY A 1 214 ? -0.539 -4.204 -14.721 1.00 97.12 214 GLY A N 1
ATOM 1512 C CA . GLY A 1 214 ? -0.108 -5.600 -14.719 1.00 97.12 214 GLY A CA 1
ATOM 1513 C C . GLY A 1 214 ? 1.146 -5.883 -13.892 1.00 97.12 214 GLY A C 1
ATOM 1514 O O . GLY A 1 214 ? 1.830 -6.873 -14.164 1.00 97.12 214 GLY A O 1
ATOM 1515 N N . ILE A 1 215 ? 1.471 -5.043 -12.905 1.00 98.06 215 ILE A N 1
ATOM 1516 C CA . ILE A 1 215 ? 2.552 -5.305 -11.945 1.00 98.06 215 ILE A CA 1
ATOM 1517 C C . ILE A 1 215 ? 2.006 -6.099 -10.758 1.00 98.06 215 ILE A C 1
ATOM 1519 O O . ILE A 1 215 ? 0.916 -5.835 -10.261 1.00 98.06 215 ILE A O 1
ATOM 1523 N N . TYR A 1 216 ? 2.756 -7.110 -10.330 1.00 97.00 216 TYR A N 1
ATOM 1524 C CA . TYR A 1 216 ? 2.408 -8.008 -9.231 1.00 97.00 216 TYR A CA 1
ATOM 1525 C C . TYR A 1 216 ? 3.686 -8.607 -8.622 1.00 97.00 216 TYR A C 1
ATOM 1527 O O . TYR A 1 216 ? 4.786 -8.439 -9.159 1.00 97.00 216 TYR A O 1
ATOM 1535 N N . ALA A 1 217 ? 3.554 -9.328 -7.507 1.00 96.31 217 ALA A N 1
ATOM 1536 C CA . ALA A 1 217 ? 4.687 -9.975 -6.845 1.00 96.31 217 ALA A CA 1
ATOM 1537 C C . ALA A 1 217 ? 5.401 -10.994 -7.765 1.00 96.31 217 ALA A C 1
ATOM 1539 O O . ALA A 1 217 ? 4.786 -11.900 -8.319 1.00 96.31 217 ALA A O 1
ATOM 1540 N N . GLY A 1 218 ? 6.721 -10.871 -7.903 1.00 96.00 218 GLY A N 1
ATOM 1541 C CA . GLY A 1 218 ? 7.579 -11.708 -8.749 1.00 96.00 218 GLY A CA 1
ATOM 1542 C C . GLY A 1 218 ? 7.981 -11.067 -10.082 1.00 96.00 218 GLY A C 1
ATOM 1543 O O . GLY A 1 218 ? 8.911 -11.560 -10.736 1.00 96.00 218 GLY A O 1
ATOM 1544 N N . VAL A 1 219 ? 7.340 -9.962 -10.476 1.00 96.50 219 VAL A N 1
ATOM 1545 C CA . VAL A 1 219 ? 7.732 -9.164 -11.648 1.00 96.50 219 VAL A CA 1
ATOM 1546 C C . VAL A 1 219 ? 9.117 -8.548 -11.428 1.00 96.50 219 VAL A C 1
ATOM 1548 O O . VAL A 1 219 ? 9.448 -8.135 -10.321 1.00 96.50 219 VAL A O 1
ATOM 1551 N N . GLY A 1 220 ? 9.948 -8.525 -12.475 1.00 97.25 220 GLY A N 1
ATOM 1552 C CA . GLY A 1 220 ? 11.294 -7.949 -12.414 1.00 97.25 220 GLY A CA 1
ATOM 1553 C C . GLY A 1 220 ? 11.286 -6.419 -12.368 1.00 97.25 220 GLY A C 1
ATOM 1554 O O . GLY A 1 220 ? 10.422 -5.786 -12.977 1.00 97.25 220 GLY A O 1
ATOM 1555 N N . ILE A 1 221 ? 12.277 -5.835 -11.697 1.00 97.44 221 ILE A N 1
ATOM 1556 C CA . ILE A 1 221 ? 12.408 -4.384 -11.502 1.00 97.44 221 ILE A CA 1
ATOM 1557 C C . ILE A 1 221 ? 12.412 -3.586 -12.816 1.00 97.44 221 ILE A C 1
ATOM 1559 O O . ILE A 1 221 ? 11.704 -2.591 -12.927 1.00 97.44 221 ILE A O 1
ATOM 1563 N N . GLU A 1 222 ? 13.067 -4.087 -13.867 1.00 97.31 222 GLU A N 1
ATOM 1564 C CA . GLU A 1 222 ? 13.085 -3.455 -15.199 1.00 97.31 222 GLU A CA 1
ATOM 1565 C C . GLU A 1 222 ? 11.682 -3.212 -15.767 1.00 97.31 222 GLU A C 1
ATOM 1567 O O . GLU A 1 222 ? 11.392 -2.182 -16.386 1.00 97.31 222 GLU A O 1
ATOM 1572 N N . LYS A 1 223 ? 10.767 -4.162 -15.532 1.00 97.81 223 LYS A N 1
ATOM 1573 C CA . LYS A 1 223 ? 9.378 -4.032 -15.968 1.00 97.81 223 LYS A CA 1
ATOM 1574 C C . LYS A 1 223 ? 8.653 -2.968 -15.150 1.00 97.81 223 LYS A C 1
ATOM 1576 O O . LYS A 1 223 ? 7.846 -2.246 -15.732 1.00 97.81 223 LYS A O 1
ATOM 1581 N N . VAL A 1 224 ? 8.946 -2.845 -13.855 1.00 98.25 224 VAL A N 1
ATOM 1582 C CA . VAL A 1 224 ? 8.397 -1.780 -13.002 1.00 98.25 224 VAL A CA 1
ATOM 1583 C C . VAL A 1 224 ? 8.888 -0.416 -13.486 1.00 98.25 224 VAL A C 1
ATOM 1585 O O . VAL A 1 224 ? 8.054 0.430 -13.791 1.00 98.25 224 VAL A O 1
ATOM 1588 N N . HIS A 1 225 ? 10.198 -0.236 -13.688 1.00 97.94 225 HIS A N 1
ATOM 1589 C CA . HIS A 1 225 ? 10.780 1.019 -14.188 1.00 97.94 225 HIS A CA 1
ATOM 1590 C C . HIS A 1 225 ? 10.222 1.425 -15.557 1.00 97.94 225 HIS A C 1
ATOM 1592 O O . HIS A 1 225 ? 9.893 2.585 -15.785 1.00 97.94 225 HIS A O 1
ATOM 1598 N N . THR A 1 226 ? 10.054 0.463 -16.467 1.00 98.19 226 THR A N 1
ATOM 1599 C CA . THR A 1 226 ? 9.475 0.736 -17.793 1.00 98.19 226 THR A CA 1
ATOM 1600 C C . THR A 1 226 ? 7.990 1.101 -17.714 1.00 98.19 226 THR A C 1
ATOM 1602 O O . THR A 1 226 ? 7.501 1.883 -18.526 1.00 98.19 226 THR A O 1
ATOM 1605 N N . THR A 1 227 ? 7.254 0.508 -16.771 1.00 98.44 227 THR A N 1
ATOM 1606 C CA . THR A 1 227 ? 5.808 0.734 -16.610 1.00 98.44 227 THR A CA 1
ATOM 1607 C C . THR A 1 227 ? 5.523 2.050 -15.888 1.00 98.44 227 THR A C 1
ATOM 1609 O O . THR A 1 227 ? 4.574 2.741 -16.247 1.00 98.44 227 THR A O 1
ATOM 1612 N N . TYR A 1 228 ? 6.376 2.428 -14.934 1.00 98.12 228 TYR A N 1
ATOM 1613 C CA . TYR A 1 228 ? 6.276 3.661 -14.158 1.00 98.12 228 TYR A CA 1
ATOM 1614 C C . TYR A 1 228 ? 7.562 4.501 -14.281 1.00 98.12 228 TYR A C 1
ATOM 1616 O O . TYR A 1 228 ? 8.341 4.593 -13.327 1.00 98.12 228 TYR A O 1
ATOM 1624 N N . PRO A 1 229 ? 7.797 5.130 -15.447 1.00 98.06 229 PRO A N 1
ATOM 1625 C CA . PRO A 1 229 ? 9.042 5.847 -15.732 1.00 98.06 229 PRO A CA 1
ATOM 1626 C C . PRO A 1 229 ? 9.208 7.148 -14.935 1.00 98.06 229 PRO A C 1
ATOM 1628 O O . PRO A 1 229 ? 10.313 7.674 -14.855 1.00 98.06 229 PRO A O 1
ATOM 1631 N N . GLU A 1 230 ? 8.126 7.675 -14.359 1.00 97.81 230 GLU A N 1
ATOM 1632 C CA . GLU A 1 230 ? 8.141 8.872 -13.503 1.00 97.81 230 GLU A CA 1
ATOM 1633 C C . GLU A 1 230 ? 8.458 8.552 -12.034 1.00 97.81 230 GLU A C 1
ATOM 1635 O O . GLU A 1 230 ? 8.469 9.450 -11.195 1.00 97.81 230 GLU A O 1
ATOM 1640 N N . GLY A 1 231 ? 8.680 7.276 -11.708 1.00 97.56 231 GLY A N 1
ATOM 1641 C CA . GLY A 1 231 ? 9.079 6.877 -10.368 1.00 97.56 231 GLY A CA 1
ATOM 1642 C C . GLY A 1 231 ? 10.522 7.248 -10.025 1.00 97.56 231 GLY A C 1
ATOM 1643 O O . GLY A 1 231 ? 11.307 7.705 -10.859 1.00 97.56 231 GLY A O 1
ATOM 1644 N N . SER A 1 232 ? 10.870 7.035 -8.764 1.00 97.94 232 SER A N 1
ATOM 1645 C CA . SER A 1 232 ? 12.200 7.277 -8.213 1.00 97.94 232 SER A CA 1
ATOM 1646 C C . SER A 1 232 ? 12.460 6.353 -7.030 1.00 97.94 232 SER A C 1
ATOM 1648 O O . SER A 1 232 ? 11.525 5.915 -6.363 1.00 97.94 232 SER A O 1
ATOM 1650 N N . GLY A 1 233 ? 13.728 6.062 -6.758 1.00 96.94 233 GLY A N 1
ATOM 1651 C CA . GLY A 1 233 ? 14.117 5.169 -5.676 1.00 96.94 233 GLY A CA 1
ATOM 1652 C C . GLY A 1 233 ? 15.441 4.476 -5.962 1.00 96.94 233 GLY A C 1
ATOM 1653 O O . GLY A 1 233 ? 16.306 5.006 -6.660 1.00 96.94 233 GLY A O 1
ATOM 1654 N N . SER A 1 234 ? 15.583 3.285 -5.402 1.00 96.31 234 SER A N 1
ATOM 1655 C CA . SER A 1 234 ? 16.729 2.392 -5.524 1.00 96.31 234 SER A CA 1
ATOM 1656 C C . SER A 1 234 ? 16.299 1.019 -6.047 1.00 96.31 234 SER A C 1
ATOM 1658 O O . SER A 1 234 ? 15.114 0.743 -6.210 1.00 96.31 234 SER A O 1
ATOM 1660 N N . ASP A 1 235 ? 17.260 0.113 -6.231 1.00 94.75 235 ASP A N 1
ATOM 1661 C CA . ASP A 1 235 ? 16.963 -1.263 -6.646 1.00 94.75 235 ASP A CA 1
ATOM 1662 C C . ASP A 1 235 ? 16.295 -2.114 -5.549 1.00 94.75 235 ASP A C 1
ATOM 1664 O O . ASP A 1 235 ? 15.840 -3.223 -5.824 1.00 94.75 235 ASP A O 1
ATOM 1668 N N . ALA A 1 236 ? 16.254 -1.624 -4.304 1.00 96.94 236 ALA A N 1
ATOM 1669 C CA . ALA A 1 236 ? 15.583 -2.282 -3.181 1.00 96.94 236 ALA A CA 1
ATOM 1670 C C . ALA A 1 236 ? 14.159 -1.751 -2.947 1.00 96.94 236 ALA A C 1
ATOM 1672 O O . ALA A 1 236 ? 13.302 -2.482 -2.449 1.00 96.94 236 ALA A O 1
ATOM 1673 N N . GLU A 1 237 ? 13.902 -0.502 -3.331 1.00 97.44 237 GLU A N 1
ATOM 1674 C CA . GLU A 1 237 ? 12.649 0.206 -3.078 1.00 97.44 237 GLU A CA 1
ATOM 1675 C C . GLU A 1 237 ? 12.431 1.277 -4.147 1.00 97.44 237 GLU A C 1
ATOM 1677 O O . GLU A 1 237 ? 13.311 2.109 -4.372 1.00 97.44 237 GLU A O 1
ATOM 1682 N N . TRP A 1 238 ? 11.266 1.277 -4.788 1.00 97.94 238 TRP A N 1
ATOM 1683 C CA . TRP A 1 238 ? 10.915 2.218 -5.849 1.00 97.94 238 TRP A CA 1
ATOM 1684 C C . TRP A 1 238 ? 9.534 2.806 -5.616 1.00 97.94 238 TRP A C 1
ATOM 1686 O O . TRP A 1 238 ? 8.563 2.066 -5.468 1.00 97.94 238 TRP A O 1
ATOM 1696 N N . THR A 1 239 ? 9.429 4.126 -5.675 1.00 98.19 239 THR A N 1
ATOM 1697 C CA . THR A 1 239 ? 8.169 4.845 -5.496 1.00 98.19 239 THR A CA 1
ATOM 1698 C C . THR A 1 239 ? 7.735 5.462 -6.812 1.00 98.19 239 THR A C 1
ATOM 1700 O O . THR A 1 239 ? 8.536 6.089 -7.504 1.00 98.19 239 THR A O 1
ATOM 1703 N N . ALA A 1 240 ? 6.465 5.306 -7.174 1.00 98.38 240 ALA A N 1
ATOM 1704 C CA . ALA A 1 240 ? 5.913 5.817 -8.422 1.00 98.38 240 ALA A CA 1
ATOM 1705 C C . ALA A 1 240 ? 4.553 6.503 -8.230 1.00 98.38 240 ALA A C 1
ATOM 1707 O O . ALA A 1 240 ? 3.755 6.050 -7.407 1.00 98.38 240 ALA A O 1
ATOM 1708 N N . PRO A 1 241 ? 4.234 7.540 -9.027 1.00 98.25 241 PRO A N 1
ATOM 1709 C CA . PRO A 1 241 ? 2.883 8.084 -9.091 1.00 98.25 241 PRO A CA 1
ATOM 1710 C C . PRO A 1 241 ? 1.861 7.013 -9.485 1.00 98.25 241 PRO A C 1
ATOM 1712 O O . PRO A 1 241 ? 2.138 6.161 -10.332 1.00 98.25 241 PRO A O 1
ATOM 1715 N N . VAL A 1 242 ? 0.661 7.085 -8.910 1.00 98.31 242 VAL A N 1
ATOM 1716 C CA . VAL A 1 242 ? -0.444 6.179 -9.246 1.00 98.31 242 VAL A CA 1
ATOM 1717 C C . VAL A 1 242 ? -1.251 6.758 -10.412 1.00 98.31 242 VAL A C 1
ATOM 1719 O O . VAL A 1 242 ? -1.883 7.811 -10.258 1.00 98.31 242 VAL A O 1
ATOM 1722 N N . PRO A 1 243 ? -1.304 6.094 -11.583 1.00 98.06 243 PRO A N 1
ATOM 1723 C CA . PRO A 1 243 ? -2.104 6.579 -12.703 1.00 98.06 243 PRO A CA 1
ATOM 1724 C C . PRO A 1 243 ? -3.579 6.736 -12.315 1.00 98.06 243 PRO A C 1
ATOM 1726 O O . PRO A 1 243 ? -4.219 5.806 -11.834 1.00 98.06 243 PRO A O 1
ATOM 1729 N N . GLY A 1 244 ? -4.132 7.934 -12.511 1.00 97.19 244 GLY A N 1
ATOM 1730 C CA . GLY A 1 244 ? -5.526 8.237 -12.168 1.00 97.19 244 GLY A CA 1
ATOM 1731 C C . GLY A 1 244 ? -5.786 8.594 -10.699 1.00 97.19 244 GLY A C 1
ATOM 1732 O O . GLY A 1 244 ? -6.924 8.932 -10.380 1.00 97.19 244 GLY A O 1
ATOM 1733 N N . ASN A 1 245 ? -4.773 8.594 -9.823 1.00 97.88 245 ASN A N 1
ATOM 1734 C CA . ASN A 1 245 ? -4.890 9.142 -8.470 1.00 97.88 245 ASN A CA 1
ATOM 1735 C C . ASN A 1 245 ? -3.657 9.993 -8.098 1.00 97.88 245 ASN A C 1
ATOM 1737 O O . ASN A 1 245 ? -2.669 9.462 -7.599 1.00 97.88 245 ASN A O 1
ATOM 1741 N N . PRO A 1 246 ? -3.714 11.328 -8.277 1.00 96.81 246 PRO A N 1
ATOM 1742 C CA . PRO A 1 246 ? -2.591 12.218 -7.981 1.00 96.81 246 PRO A CA 1
ATOM 1743 C C . PRO A 1 246 ? -2.359 12.444 -6.480 1.00 96.81 246 PRO A C 1
ATOM 1745 O O . PRO A 1 246 ? -1.468 13.202 -6.115 1.00 96.81 246 PRO A O 1
ATOM 1748 N N . GLN A 1 247 ? -3.200 11.883 -5.609 1.00 96.56 247 GLN A N 1
ATOM 1749 C CA . GLN A 1 247 ? -3.025 11.927 -4.156 1.00 96.56 247 GLN A CA 1
ATOM 1750 C C . GLN A 1 247 ? -2.412 10.633 -3.621 1.00 96.56 247 GLN A C 1
ATOM 1752 O O . GLN A 1 247 ? -2.328 10.466 -2.407 1.00 96.56 247 GLN A O 1
ATOM 1757 N N . ALA A 1 248 ? -2.026 9.707 -4.503 1.00 97.75 248 ALA A N 1
AT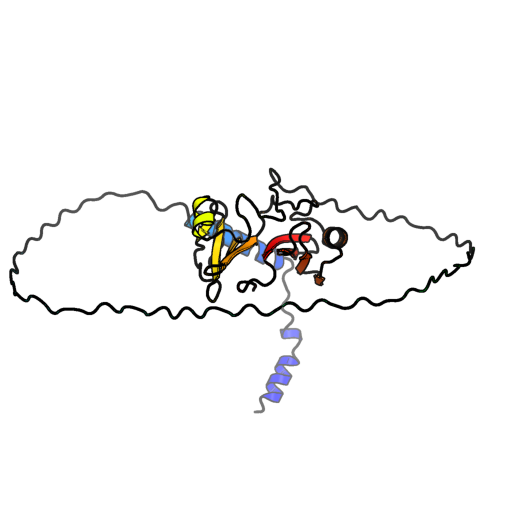OM 1758 C CA . ALA A 1 248 ? -1.471 8.426 -4.118 1.00 97.75 248 ALA A CA 1
ATOM 1759 C C . ALA A 1 248 ? -0.184 8.086 -4.871 1.00 97.75 248 ALA A C 1
ATOM 1761 O O . ALA A 1 248 ? 0.052 8.522 -6.002 1.00 97.75 248 ALA A O 1
ATOM 1762 N N . GLN A 1 249 ? 0.628 7.258 -4.228 1.00 98.12 249 GLN A N 1
ATOM 1763 C CA . GLN A 1 249 ? 1.836 6.669 -4.784 1.00 98.12 249 GLN A CA 1
ATOM 1764 C C . GLN A 1 249 ? 1.828 5.151 -4.576 1.00 98.12 249 GLN A C 1
ATOM 1766 O O . GLN A 1 249 ? 1.267 4.645 -3.601 1.00 98.12 249 GLN A O 1
ATOM 1771 N N . TYR A 1 250 ? 2.446 4.432 -5.508 1.00 98.50 250 TYR A N 1
ATOM 1772 C CA . TYR A 1 250 ? 2.849 3.052 -5.295 1.00 98.50 250 TYR A CA 1
ATOM 1773 C C . TYR A 1 250 ? 4.254 3.034 -4.704 1.00 98.50 250 TYR A C 1
ATOM 1775 O O . TYR A 1 250 ? 5.123 3.753 -5.190 1.00 98.50 250 TYR A O 1
ATOM 1783 N N . GLU A 1 251 ? 4.487 2.167 -3.727 1.00 98.19 251 GLU A N 1
ATOM 1784 C CA . GLU A 1 251 ? 5.823 1.778 -3.269 1.00 98.19 251 GLU A CA 1
ATOM 1785 C C . GLU A 1 251 ? 6.025 0.301 -3.628 1.00 98.19 251 GLU A C 1
ATOM 1787 O O . GLU A 1 251 ? 5.203 -0.556 -3.290 1.00 98.19 251 GLU A O 1
ATOM 1792 N N . PHE A 1 252 ? 7.103 -0.010 -4.337 1.00 98.50 252 PHE A N 1
ATOM 1793 C CA . PHE A 1 252 ? 7.491 -1.363 -4.717 1.00 98.50 252 PHE A CA 1
ATOM 1794 C C . PHE A 1 252 ? 8.744 -1.746 -3.942 1.00 98.50 252 PHE A C 1
ATOM 1796 O O . PHE A 1 252 ? 9.771 -1.090 -4.083 1.00 98.50 252 PHE A O 1
ATOM 1803 N N . LEU A 1 253 ? 8.682 -2.833 -3.175 1.00 97.81 253 LEU A N 1
ATOM 1804 C CA . LEU A 1 253 ? 9.858 -3.400 -2.520 1.00 97.81 253 LEU A CA 1
ATOM 1805 C C . LEU A 1 253 ? 10.362 -4.592 -3.324 1.00 97.81 253 LEU A C 1
ATOM 1807 O O . LEU A 1 253 ? 9.568 -5.431 -3.777 1.00 97.81 253 LEU A O 1
ATOM 1811 N N . PHE A 1 254 ? 11.682 -4.699 -3.449 1.00 97.88 254 PHE A N 1
ATOM 1812 C CA . PHE A 1 254 ? 12.337 -5.734 -4.239 1.00 97.88 254 PHE A CA 1
ATOM 1813 C C . PHE A 1 254 ? 13.235 -6.639 -3.395 1.00 97.88 254 PHE A C 1
ATOM 1815 O O . PHE A 1 254 ? 13.899 -6.203 -2.459 1.00 97.88 254 PHE A O 1
ATOM 1822 N N . ASP A 1 255 ? 13.299 -7.908 -3.788 1.00 97.19 255 ASP A N 1
ATOM 1823 C CA . ASP A 1 255 ? 14.318 -8.864 -3.353 1.00 97.19 255 ASP A CA 1
ATOM 1824 C C . ASP A 1 255 ? 14.821 -9.626 -4.583 1.00 97.19 255 ASP A C 1
ATOM 1826 O O . ASP A 1 255 ? 14.031 -10.062 -5.427 1.00 97.19 255 ASP A O 1
ATOM 1830 N N . GLY A 1 256 ? 16.141 -9.727 -4.747 1.00 96.38 256 GLY A N 1
ATOM 1831 C CA . GLY A 1 256 ? 16.750 -10.331 -5.939 1.00 96.38 256 GLY A CA 1
ATOM 1832 C C . GLY A 1 256 ? 16.279 -9.715 -7.268 1.00 96.38 256 GLY A C 1
ATOM 1833 O O . GLY A 1 256 ? 16.122 -10.436 -8.256 1.00 96.38 256 GLY A O 1
ATOM 1834 N N . GLY A 1 257 ? 15.993 -8.405 -7.287 1.00 96.69 257 GLY A N 1
ATOM 1835 C CA . GLY A 1 257 ? 15.516 -7.675 -8.470 1.00 96.69 257 GLY A CA 1
ATOM 1836 C C . GLY A 1 257 ? 14.067 -7.979 -8.870 1.00 96.69 257 GLY A C 1
ATOM 1837 O O . GLY A 1 257 ? 13.681 -7.727 -10.015 1.00 96.69 257 GLY A O 1
ATOM 1838 N N . ARG A 1 258 ? 13.260 -8.552 -7.967 1.00 97.88 258 ARG A N 1
ATOM 1839 C CA . ARG A 1 258 ? 11.841 -8.865 -8.196 1.00 97.88 258 ARG A CA 1
ATOM 1840 C C . ARG A 1 258 ? 10.960 -8.268 -7.113 1.00 97.88 258 ARG A C 1
ATOM 1842 O O . ARG A 1 258 ? 11.342 -8.265 -5.950 1.00 97.88 258 ARG A O 1
ATOM 1849 N N . VAL A 1 259 ? 9.766 -7.822 -7.495 1.00 97.81 259 VAL A N 1
ATOM 1850 C CA . VAL A 1 259 ? 8.764 -7.287 -6.565 1.00 97.81 259 VAL A CA 1
ATOM 1851 C C . VAL A 1 259 ? 8.404 -8.360 -5.539 1.00 97.81 259 VAL A C 1
ATOM 1853 O O . VAL A 1 259 ? 7.947 -9.439 -5.912 1.00 97.81 259 VAL A O 1
ATOM 1856 N N . VAL A 1 260 ? 8.568 -8.070 -4.254 1.00 97.00 260 VAL A N 1
ATOM 1857 C CA . VAL A 1 260 ? 8.107 -8.942 -3.158 1.00 97.00 260 VAL A CA 1
ATOM 1858 C C . VAL A 1 260 ? 6.892 -8.383 -2.437 1.00 97.00 260 VAL A C 1
ATOM 1860 O O . VAL A 1 260 ? 6.140 -9.139 -1.822 1.00 97.00 260 VAL A O 1
ATOM 1863 N N . LEU A 1 261 ? 6.693 -7.071 -2.521 1.00 96.69 261 LEU A N 1
ATOM 1864 C CA . LEU A 1 261 ? 5.617 -6.362 -1.853 1.00 96.69 261 LEU A CA 1
ATOM 1865 C C . LEU A 1 261 ? 5.304 -5.086 -2.633 1.00 96.69 261 LEU A C 1
ATOM 1867 O O . LEU A 1 261 ? 6.213 -4.437 -3.147 1.00 96.69 261 LEU A O 1
ATOM 1871 N 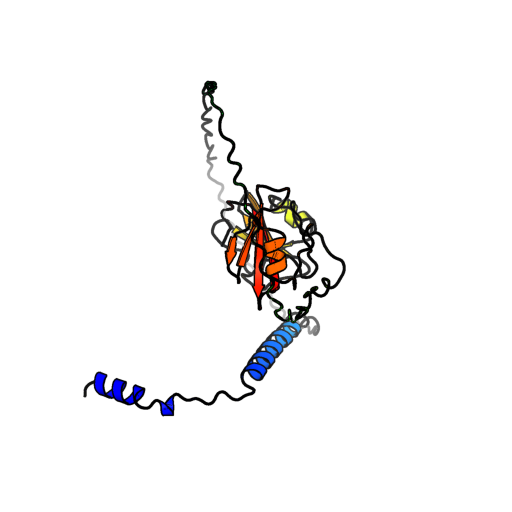N . MET A 1 262 ? 4.027 -4.732 -2.698 1.00 98.31 262 MET A N 1
ATOM 1872 C CA . MET A 1 262 ? 3.574 -3.434 -3.181 1.00 98.31 262 MET A CA 1
ATOM 1873 C C . MET A 1 262 ? 2.796 -2.752 -2.061 1.00 98.31 262 MET A C 1
ATOM 1875 O O . MET A 1 262 ? 2.080 -3.412 -1.300 1.00 98.31 262 MET A O 1
ATOM 1879 N N . ARG A 1 263 ? 2.905 -1.434 -1.967 1.00 98.19 263 ARG A N 1
ATOM 1880 C CA . ARG A 1 263 ? 2.030 -0.603 -1.143 1.00 98.19 263 ARG A CA 1
ATOM 1881 C C . ARG A 1 263 ? 1.382 0.463 -2.001 1.00 98.19 263 ARG A C 1
ATOM 1883 O O . ARG A 1 263 ? 1.927 0.878 -3.018 1.00 98.19 263 ARG A O 1
ATOM 1890 N N . LEU A 1 264 ? 0.199 0.866 -1.574 1.00 98.38 264 LEU A N 1
ATOM 1891 C CA . LEU A 1 264 ? -0.549 1.992 -2.095 1.00 98.38 264 LEU A CA 1
ATOM 1892 C C . LEU A 1 264 ? -0.711 2.973 -0.937 1.00 98.38 264 LEU A C 1
ATOM 1894 O O . LEU A 1 264 ? -1.266 2.606 0.100 1.00 98.38 264 LEU A O 1
ATOM 1898 N N . GLU A 1 265 ? -0.207 4.188 -1.107 1.00 97.31 265 GLU A N 1
ATOM 1899 C CA . GLU A 1 265 ? -0.071 5.171 -0.032 1.00 97.31 265 GLU A CA 1
ATOM 1900 C C . GLU A 1 265 ? -0.615 6.536 -0.438 1.00 97.31 265 GLU A C 1
ATOM 1902 O O . GLU A 1 265 ? -0.464 6.937 -1.590 1.00 97.31 265 GLU A O 1
ATOM 1907 N N . LEU A 1 266 ? -1.201 7.275 0.509 1.00 96.19 266 LEU A N 1
ATOM 1908 C CA . LEU A 1 266 ? -1.524 8.690 0.322 1.00 96.19 266 LEU A CA 1
ATOM 1909 C C . LEU A 1 266 ? -0.249 9.541 0.347 1.00 96.19 266 LEU A C 1
ATOM 1911 O O . LEU A 1 266 ? 0.533 9.496 1.298 1.00 96.19 266 LEU A O 1
ATOM 1915 N N . THR A 1 267 ? -0.075 10.392 -0.660 1.00 94.44 267 THR A N 1
ATOM 1916 C CA . THR A 1 267 ? 1.029 11.355 -0.704 1.00 94.44 267 THR A CA 1
ATOM 1917 C C . THR A 1 267 ? 0.875 12.390 0.409 1.00 94.44 267 THR A C 1
ATOM 1919 O O . THR A 1 267 ? -0.174 13.025 0.520 1.00 94.44 267 THR A O 1
ATOM 1922 N N . GLY A 1 268 ? 1.924 12.596 1.211 1.00 86.94 268 GLY A N 1
ATOM 1923 C CA . GLY A 1 268 ? 1.930 13.596 2.286 1.00 86.94 268 GLY A CA 1
ATOM 1924 C C . GLY A 1 268 ? 1.210 13.176 3.573 1.00 86.94 268 GLY A C 1
ATOM 1925 O O . GLY A 1 268 ? 0.977 14.024 4.434 1.00 86.94 268 GLY A O 1
ATOM 1926 N N . GLY A 1 269 ? 0.856 11.894 3.722 1.00 82.81 269 GLY A N 1
ATOM 1927 C CA . GLY A 1 269 ? 0.318 11.361 4.973 1.00 82.81 269 GLY A CA 1
ATOM 1928 C C . GLY A 1 269 ? 1.333 11.425 6.122 1.00 82.81 269 GLY A C 1
ATOM 1929 O O . GLY A 1 269 ? 2.525 11.208 5.926 1.00 82.81 269 GLY A O 1
ATOM 1930 N N . SER A 1 270 ? 0.859 11.691 7.341 1.00 80.75 270 SER A N 1
ATOM 1931 C CA . SER A 1 270 ? 1.697 11.760 8.550 1.00 80.75 270 SER A CA 1
ATOM 1932 C C . SER A 1 270 ? 2.141 10.394 9.086 1.00 80.75 270 SER A C 1
ATOM 1934 O O . SER A 1 270 ? 3.005 10.343 9.955 1.00 80.75 270 SER A O 1
ATOM 1936 N N . CYS A 1 271 ? 1.558 9.303 8.580 1.00 84.81 271 CYS A N 1
ATOM 1937 C CA . CYS A 1 271 ? 1.837 7.928 9.008 1.00 84.81 271 CYS A CA 1
ATOM 1938 C C . CYS A 1 271 ? 2.817 7.175 8.097 1.00 84.81 271 CYS A C 1
ATOM 1940 O O . CYS A 1 271 ? 2.899 5.947 8.161 1.00 84.81 271 CYS A O 1
ATOM 1942 N N . LEU A 1 272 ? 3.532 7.901 7.235 1.00 71.62 272 LEU A N 1
ATOM 1943 C CA . LEU A 1 272 ? 4.590 7.342 6.400 1.00 71.62 272 LEU A CA 1
ATOM 1944 C C . LEU A 1 272 ? 5.844 7.123 7.263 1.00 71.62 272 LEU A C 1
ATOM 1946 O O . LEU A 1 272 ? 6.233 8.005 8.029 1.00 71.62 272 LEU A O 1
ATOM 1950 N N . SER A 1 273 ? 6.402 5.913 7.181 1.00 57.25 273 SER A N 1
ATOM 1951 C CA . SER A 1 273 ? 7.571 5.446 7.946 1.00 57.25 273 SER A CA 1
ATOM 1952 C C . SER A 1 273 ? 8.887 6.004 7.432 1.00 57.25 273 SER A C 1
ATOM 1954 O O . SER A 1 273 ? 9.017 6.066 6.192 1.00 57.25 273 SER A O 1
#

Radius of gyration: 32.5 Å; chains: 1; bounding box: 78×73×102 Å

Organism: Labedaea rhizosphaerae (NCBI:txid598644)

Secondary structure (DSSP, 8-state):
--HHHHHHHHHH-GGGG-----TTHHHHHHHHHHHHHHHHHHHTS----------------------------------------PPP-PPPPPPPP--------------------------------PPPPSSS-EEEETTEETTEETT--HHHHHHTTSEEEEEEEEEETTEEEEEETTBPPPTT--SEEEETTTEEEEEEPPTTEE-TT--BTT-BHHHHHHH-TT-EE-SSEEEEEETTEEEEEEEEEEETTEEEEEEEEETT-TT--

pLDDT: mean 77.29, std 20.75, range [34.75, 98.5]

Sequence (273 aa):
MNLEDELSKLFADKAAFDVPVADDAADTVVRGARRIRRRRRLAAGGAGALTLAAVIGVGVAAAGVGGATGSPPANPSLSVVSTSSRPTPSKVVVPPAGGTTVASGTLTRTAQTRPHTKHRTTTTEPTSTGSPPPGNPVPFGPAGFDGLTLGMTQEEAESTGTITPNLQPDSGPDCHGYDYTDFPRPAGEYSVILSGGGGITRLTSLTNAVTPEGIYAGVGIEKVHTTYPEGSGSDAEWTAPVPGNPQAQYEFLFDGGRVVLMRLELTGGSCLS